Protein AF-A0A6B3BPV5-F1 (afdb_monomer)

Secondary structure (DSSP, 8-state):
--PPP-----PPPP-----HHHHHHHHHHHHHHHGGGGTS-SBTTBEEEEEEE-TT-SSEEEEEEE-SS-GGG-EEEEEESB-TTSPBPPHHHHHHHHHHHHHHHHSTTHHHHHTTS---B-TTS-BEE-HHHHHHHHHH-PPPPHHHHHHHHHHHHS-TT-S-STTS-EEEEEEE-SSSEEEEEEE-TT-SS-EEEEEESB-TTS-B----HHHHHHHHHHHHTT-GGGSB-----TT-SEEEEETT-

Solvent-accessible surface area (backbone atoms only — not comparable to full-atom values): 14355 Å² total; per-residue (Å²): 142,84,81,86,80,83,81,77,77,78,71,79,80,79,95,71,86,68,51,75,66,53,44,50,51,52,45,50,52,48,46,64,58,48,55,59,26,53,82,36,63,58,52,101,57,27,21,40,75,47,72,45,80,31,95,81,72,78,43,35,36,26,41,29,33,23,60,84,79,50,81,87,60,36,38,31,37,33,37,58,44,42,45,99,87,64,46,77,52,57,64,68,55,52,52,26,25,48,29,54,49,54,54,55,51,67,35,95,65,49,54,71,46,68,81,73,58,93,61,58,57,47,102,85,68,38,41,41,45,57,32,68,67,42,48,52,38,54,73,74,55,43,72,56,50,71,66,47,11,51,49,28,36,50,44,50,55,43,54,99,71,69,77,76,53,94,56,50,70,32,67,80,48,72,44,77,75,58,101,49,32,32,35,40,30,31,39,36,60,73,49,97,52,43,28,30,39,32,33,48,31,42,46,97,88,68,45,61,32,73,41,39,62,68,55,44,70,44,45,65,56,34,36,71,69,59,50,54,76,80,30,67,40,92,66,85,54,98,87,35,83,45,34,28,54,44,56,87,112

Mean predicted aligned error: 9.48 Å

Radius of gyration: 22.73 Å; Cα contacts (8 Å, |Δi|>4): 392; chains: 1; bounding box: 66×67×62 Å

pLDDT: mean 82.5, std 15.95, range [35.94, 96.81]

Sequence (249 aa):
MTSPLPGGSQEPAPVQRWEKEGLARLQAALVRDMLRFTAASLGDGSVVRGVLPGPDGRGVGRVVVWDGHDLGTSVAYDLPLLDRHGDNIPVCDLAAALRQAVRGWQAPGAQRTASGAGHDRDGHGIPVVAAENIGLLLEDGPEFDLTDALHGAAAGIAPSGGCESAGELCLLGFLLLDRYSARLYMTGEGLVDVVGLDVSLRDEAGTVAVGVTGLAAALPSLVADDQLRYNPSDAVDPYCSKVFDLAHW

Structure (mmCIF, N/CA/C/O backbone):
data_AF-A0A6B3BPV5-F1
#
_entry.id   AF-A0A6B3BPV5-F1
#
loop_
_atom_site.group_PDB
_atom_site.id
_atom_site.type_symbol
_atom_site.label_atom_id
_atom_site.label_alt_id
_atom_site.label_comp_id
_atom_site.label_asym_id
_atom_site.label_entity_id
_atom_site.label_seq_id
_atom_site.pdbx_PDB_ins_code
_atom_site.Cartn_x
_atom_site.Cartn_y
_atom_site.Cartn_z
_atom_site.occupancy
_atom_site.B_iso_or_equiv
_atom_site.auth_seq_id
_atom_site.auth_comp_id
_atom_site.auth_asym_id
_atom_site.auth_atom_id
_atom_site.pdbx_PDB_model_num
ATOM 1 N N . MET A 1 1 ? 46.272 49.521 -13.325 1.00 46.16 1 MET A N 1
ATOM 2 C CA . MET A 1 1 ? 44.852 49.141 -13.179 1.00 46.16 1 MET A CA 1
ATOM 3 C C . MET A 1 1 ? 44.543 48.085 -14.219 1.00 46.16 1 MET A C 1
ATOM 5 O O . MET A 1 1 ? 44.425 48.452 -15.377 1.00 46.16 1 MET A O 1
ATOM 9 N N . THR A 1 2 ? 44.490 46.815 -13.814 1.00 39.03 2 THR A N 1
ATOM 10 C CA . THR A 1 2 ? 43.785 45.709 -14.494 1.00 39.03 2 THR A CA 1
ATOM 11 C C . THR A 1 2 ? 43.983 44.450 -13.644 1.00 39.03 2 THR A C 1
ATOM 13 O O . THR A 1 2 ? 45.029 43.815 -13.698 1.00 39.03 2 THR A O 1
ATOM 16 N N . SER A 1 3 ? 42.991 44.128 -12.813 1.00 36.34 3 SER A N 1
ATOM 17 C CA . SER A 1 3 ? 42.845 42.799 -12.204 1.00 36.34 3 SER A CA 1
ATOM 18 C C . SER A 1 3 ? 41.809 42.028 -13.023 1.00 36.34 3 SER A C 1
ATOM 20 O O . SER A 1 3 ? 40.749 42.600 -13.288 1.00 36.34 3 SER A O 1
ATOM 22 N N . PRO A 1 4 ? 42.044 40.765 -13.413 1.00 46.34 4 PRO A N 1
ATOM 23 C CA . PRO A 1 4 ? 40.979 39.908 -13.901 1.00 46.34 4 PRO A CA 1
ATOM 24 C C . PRO A 1 4 ? 40.250 39.253 -12.720 1.00 46.34 4 PRO A C 1
ATOM 26 O O . PRO A 1 4 ? 40.867 38.754 -11.779 1.00 46.34 4 PRO A O 1
ATOM 29 N N . LEU A 1 5 ? 38.921 39.288 -12.786 1.00 50.59 5 LEU A N 1
ATOM 30 C CA . LEU A 1 5 ? 37.994 38.568 -11.912 1.00 50.59 5 LEU A CA 1
ATOM 31 C C . LEU A 1 5 ? 38.151 37.049 -12.111 1.00 50.59 5 LEU A C 1
ATOM 33 O O . LEU A 1 5 ? 38.233 36.613 -13.262 1.00 50.59 5 LEU A O 1
ATOM 37 N N . PRO A 1 6 ? 38.117 36.222 -11.053 1.00 46.62 6 PRO A N 1
ATOM 38 C CA . PRO A 1 6 ? 37.941 34.792 -11.225 1.00 46.62 6 PRO A CA 1
ATOM 39 C C . PRO A 1 6 ? 36.457 34.517 -11.494 1.00 46.62 6 PRO A C 1
ATOM 41 O O . PRO A 1 6 ? 35.605 34.672 -10.620 1.00 46.62 6 PRO A O 1
ATOM 44 N N . GLY A 1 7 ? 36.154 34.121 -12.730 1.00 41.38 7 GLY A N 1
ATOM 45 C CA . GLY A 1 7 ? 34.883 33.503 -13.082 1.00 41.38 7 GLY A CA 1
ATOM 46 C C . GLY A 1 7 ? 34.791 32.136 -12.414 1.00 41.38 7 GLY A C 1
ATOM 47 O O . GLY A 1 7 ? 35.287 31.147 -12.946 1.00 41.38 7 GLY A O 1
ATOM 48 N N . GLY A 1 8 ? 34.175 32.094 -11.235 1.00 35.94 8 GLY A N 1
ATOM 49 C CA . GLY A 1 8 ? 33.720 30.856 -10.622 1.00 35.94 8 GLY A CA 1
ATOM 50 C C . GLY A 1 8 ? 32.562 30.305 -11.442 1.00 35.94 8 GLY A C 1
ATOM 51 O O . GLY A 1 8 ? 31.418 30.699 -11.243 1.00 35.94 8 GLY A O 1
ATOM 52 N N . SER A 1 9 ? 32.867 29.411 -12.381 1.00 42.22 9 SER A N 1
ATOM 53 C CA . SER A 1 9 ? 31.867 28.467 -12.872 1.00 42.22 9 SER A CA 1
ATOM 54 C C . SER A 1 9 ? 31.570 27.535 -11.706 1.00 42.22 9 SER A C 1
ATOM 56 O O . SER A 1 9 ? 32.391 26.693 -11.353 1.00 42.22 9 SER A O 1
ATOM 58 N N . GLN A 1 10 ? 30.447 27.771 -11.036 1.00 41.66 10 GLN A N 1
ATOM 59 C CA . GLN A 1 10 ? 29.926 26.866 -10.027 1.00 41.66 10 GLN A CA 1
ATOM 60 C C . GLN A 1 10 ? 29.431 25.629 -10.786 1.00 41.66 10 GLN A C 1
ATOM 62 O O . GLN A 1 10 ? 28.350 25.641 -11.372 1.00 41.66 10 GLN A O 1
ATOM 67 N N . GLU A 1 11 ? 30.274 24.597 -10.864 1.00 37.47 11 GLU A N 1
ATOM 68 C CA . GLU A 1 11 ? 29.826 23.256 -11.236 1.00 37.47 11 GLU A CA 1
ATOM 69 C C . GLU A 1 11 ? 28.646 22.877 -10.325 1.00 37.47 11 GLU A C 1
ATOM 71 O O . GLU A 1 11 ? 28.732 23.086 -9.108 1.00 37.47 11 GLU A O 1
ATOM 76 N N . PRO A 1 12 ? 27.534 22.348 -10.867 1.00 40.09 12 PRO A N 1
ATOM 77 C CA . PRO A 1 12 ? 26.503 21.767 -10.025 1.00 40.09 12 PRO A CA 1
ATOM 78 C C . PRO A 1 12 ? 27.140 20.620 -9.233 1.00 40.09 12 PRO A C 1
ATOM 80 O O . PRO A 1 12 ? 27.795 19.747 -9.803 1.00 40.09 12 PRO A O 1
ATOM 83 N N . ALA A 1 13 ? 26.992 20.660 -7.909 1.00 38.31 13 ALA A N 1
ATOM 84 C CA . ALA A 1 13 ? 27.532 19.643 -7.016 1.00 38.31 13 ALA A CA 1
ATOM 85 C C . ALA A 1 13 ? 27.085 18.237 -7.469 1.00 38.31 13 ALA A C 1
ATOM 87 O O . ALA A 1 13 ? 25.911 18.060 -7.808 1.00 38.31 13 ALA A O 1
ATOM 88 N N . PRO A 1 14 ? 27.977 17.230 -7.490 1.00 43.97 14 PRO A N 1
ATOM 89 C CA . PRO A 1 14 ? 27.603 15.900 -7.937 1.00 43.97 14 PRO A CA 1
ATOM 90 C C . PRO A 1 14 ? 26.598 15.256 -6.977 1.00 43.97 14 PRO A C 1
ATOM 92 O O . PRO A 1 14 ? 26.788 15.215 -5.760 1.00 43.97 14 PRO A O 1
ATOM 95 N N . VAL A 1 15 ? 25.546 14.707 -7.584 1.00 49.31 15 VAL A N 1
ATOM 96 C CA . VAL A 1 15 ? 24.541 13.791 -7.031 1.00 49.31 15 VAL A CA 1
ATOM 97 C C . VAL A 1 15 ? 25.239 12.516 -6.528 1.00 49.31 15 VAL A C 1
ATOM 99 O O . VAL A 1 15 ? 25.297 11.508 -7.222 1.00 49.31 15 VAL A O 1
ATOM 102 N N . GLN A 1 16 ? 25.851 12.554 -5.345 1.00 53.62 16 GLN A N 1
ATOM 103 C CA . GLN A 1 16 ? 26.445 11.377 -4.692 1.00 53.62 16 GLN A CA 1
ATOM 104 C C . GLN A 1 16 ? 26.199 11.423 -3.183 1.00 53.62 16 GLN A C 1
ATOM 106 O O . GLN A 1 16 ? 27.124 11.523 -2.384 1.00 53.62 16 GLN A O 1
ATOM 111 N N . ARG A 1 17 ? 24.928 11.372 -2.772 1.00 62.06 17 ARG A N 1
ATOM 112 C CA . ARG A 1 17 ? 24.585 11.222 -1.348 1.00 62.06 17 ARG A CA 1
ATOM 113 C C . ARG A 1 17 ? 24.501 9.758 -0.907 1.00 62.06 17 ARG A C 1
ATOM 115 O O . ARG A 1 17 ? 24.716 9.461 0.264 1.00 62.06 17 ARG A O 1
ATOM 122 N N . TRP A 1 18 ? 24.222 8.843 -1.833 1.00 66.12 18 TRP A N 1
ATOM 123 C CA . TRP A 1 18 ? 24.019 7.429 -1.526 1.00 66.12 18 TRP A CA 1
ATOM 124 C C . TRP A 1 18 ? 25.224 6.588 -1.939 1.00 66.12 18 TRP A C 1
ATOM 126 O O . TRP A 1 18 ? 25.507 6.407 -3.121 1.00 66.12 18 TRP A O 1
ATOM 136 N N . GLU A 1 19 ? 25.922 6.040 -0.947 1.00 79.19 19 GLU A N 1
ATOM 137 C CA . GLU A 1 19 ? 26.935 5.013 -1.170 1.00 79.19 19 GLU A CA 1
ATOM 138 C C . GLU A 1 19 ? 26.289 3.683 -1.593 1.00 79.19 19 GLU A C 1
ATOM 140 O O . GLU A 1 19 ? 25.089 3.453 -1.408 1.00 79.19 19 GLU A O 1
ATOM 145 N N . LYS A 1 20 ? 27.107 2.756 -2.108 1.00 81.38 20 LYS A N 1
ATOM 146 C CA . LYS A 1 20 ? 26.679 1.415 -2.543 1.00 81.38 20 LYS A CA 1
ATOM 147 C C . LYS A 1 20 ? 25.850 0.678 -1.485 1.00 81.38 20 LYS A C 1
ATOM 149 O O . LYS A 1 20 ? 24.889 -0.007 -1.825 1.00 81.38 20 LYS A O 1
ATOM 154 N N . GLU A 1 21 ? 26.207 0.824 -0.211 1.00 83.50 21 GLU A N 1
ATOM 155 C CA . GLU A 1 21 ? 25.476 0.207 0.898 1.00 83.50 21 GLU A CA 1
ATOM 156 C C . GLU A 1 21 ? 24.084 0.825 1.089 1.00 83.50 21 GLU A C 1
ATOM 158 O O . GLU A 1 21 ? 23.106 0.115 1.317 1.00 83.50 21 GLU A O 1
ATOM 163 N N . GLY A 1 22 ? 23.969 2.145 0.936 1.00 86.06 22 GLY A N 1
ATOM 164 C CA . GLY A 1 22 ? 22.692 2.845 1.006 1.00 86.06 22 GLY A CA 1
ATOM 165 C C . GLY A 1 22 ? 21.739 2.417 -0.110 1.00 86.06 22 GLY A C 1
ATOM 166 O O . GLY A 1 22 ? 20.589 2.083 0.164 1.00 86.06 22 GLY A O 1
ATOM 167 N N . LEU A 1 23 ? 22.238 2.321 -1.345 1.00 89.19 23 LEU A N 1
ATOM 168 C CA . LEU A 1 23 ? 21.456 1.807 -2.474 1.00 89.19 23 LEU A CA 1
ATOM 169 C C . LEU A 1 23 ? 21.046 0.342 -2.281 1.00 89.19 23 LEU A C 1
ATOM 171 O O . LEU A 1 23 ? 19.918 -0.028 -2.599 1.00 89.19 23 LEU A O 1
ATOM 175 N N . ALA A 1 24 ? 21.922 -0.489 -1.708 1.00 89.62 24 ALA A N 1
ATOM 176 C CA . ALA A 1 24 ? 21.584 -1.871 -1.375 1.00 89.62 24 ALA A CA 1
ATOM 177 C C . ALA A 1 24 ? 20.453 -1.957 -0.333 1.00 89.62 24 ALA A C 1
ATOM 179 O O . ALA A 1 24 ? 19.584 -2.821 -0.448 1.00 89.62 24 ALA A O 1
ATOM 180 N N . ARG A 1 25 ? 20.414 -1.044 0.650 1.00 90.44 25 ARG A N 1
ATOM 181 C CA . ARG A 1 25 ? 19.305 -0.958 1.615 1.00 90.44 25 ARG A CA 1
ATOM 182 C C . ARG A 1 25 ? 17.990 -0.547 0.952 1.00 90.44 25 ARG A C 1
ATOM 184 O O . ARG A 1 25 ? 16.965 -1.148 1.262 1.00 90.44 25 ARG A O 1
ATOM 191 N N . LEU A 1 26 ? 18.015 0.415 0.027 1.00 91.94 26 LEU A N 1
ATOM 192 C CA . LEU A 1 26 ? 16.825 0.804 -0.742 1.00 91.94 26 LEU A CA 1
ATOM 193 C C . LEU A 1 26 ? 16.319 -0.351 -1.614 1.00 91.94 26 LEU A C 1
ATOM 195 O O . LEU A 1 26 ? 15.132 -0.665 -1.594 1.00 91.94 26 LEU A O 1
ATOM 199 N N . GLN A 1 27 ? 17.223 -1.062 -2.290 1.00 93.25 27 GLN A N 1
ATOM 200 C CA . GLN A 1 27 ? 16.881 -2.271 -3.040 1.00 93.25 27 GLN A CA 1
ATOM 201 C C . GLN A 1 27 ? 16.267 -3.347 -2.132 1.00 93.25 27 GLN A C 1
ATOM 203 O O . GLN A 1 27 ? 15.274 -3.969 -2.497 1.00 93.25 27 GLN A O 1
ATOM 208 N N . ALA A 1 28 ? 16.828 -3.576 -0.942 1.00 92.06 28 ALA A N 1
ATOM 209 C CA . ALA A 1 28 ? 16.281 -4.539 0.011 1.00 92.06 28 ALA A CA 1
ATOM 210 C C . ALA A 1 28 ? 14.886 -4.130 0.517 1.00 92.06 28 ALA A C 1
ATOM 212 O O . ALA A 1 28 ? 14.022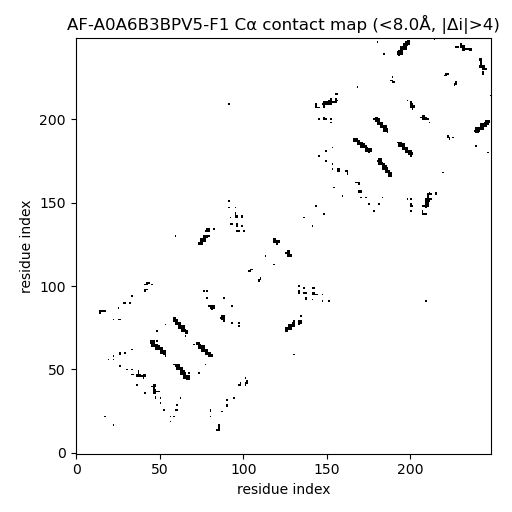 -4.990 0.701 1.00 92.06 28 ALA A O 1
ATOM 213 N N . ALA A 1 29 ? 14.645 -2.830 0.711 1.00 91.00 29 ALA A N 1
ATOM 214 C CA . ALA A 1 29 ? 13.327 -2.307 1.054 1.00 91.00 29 ALA A CA 1
ATOM 215 C C . ALA A 1 29 ? 12.316 -2.545 -0.078 1.00 91.00 29 ALA A C 1
ATOM 217 O O . ALA A 1 29 ? 11.231 -3.055 0.197 1.00 91.00 29 ALA A O 1
ATOM 218 N N . LEU A 1 30 ? 12.705 -2.281 -1.332 1.00 93.62 30 LEU A N 1
ATOM 219 C CA . LEU A 1 30 ? 11.890 -2.592 -2.508 1.00 93.62 30 LEU A CA 1
ATOM 220 C C . LEU A 1 30 ? 11.557 -4.089 -2.574 1.00 93.62 30 LEU A C 1
ATOM 222 O O . LEU A 1 30 ? 10.396 -4.447 -2.730 1.00 93.62 30 LEU A O 1
ATOM 226 N N . VAL A 1 31 ? 12.550 -4.973 -2.410 1.00 94.62 31 VAL A N 1
ATOM 227 C CA . VAL A 1 31 ? 12.337 -6.433 -2.412 1.00 94.62 31 VAL A CA 1
ATOM 228 C C . VAL A 1 31 ? 11.304 -6.831 -1.362 1.00 94.62 31 VAL A C 1
ATOM 230 O O . VAL A 1 31 ? 10.345 -7.526 -1.686 1.00 94.62 31 VAL A O 1
ATOM 233 N N . ARG A 1 32 ? 11.480 -6.385 -0.113 1.00 91.69 32 ARG A N 1
ATOM 234 C CA . ARG A 1 32 ? 10.584 -6.735 0.997 1.00 91.69 32 ARG A CA 1
ATOM 235 C C . ARG A 1 32 ? 9.144 -6.317 0.728 1.00 91.69 32 ARG A C 1
ATOM 237 O O . ARG A 1 32 ? 8.238 -7.086 1.032 1.00 91.69 32 ARG A O 1
ATOM 244 N N . ASP A 1 33 ? 8.941 -5.136 0.159 1.00 89.00 33 ASP A N 1
ATOM 245 C CA . ASP A 1 33 ? 7.599 -4.665 -0.162 1.00 89.00 33 ASP A CA 1
ATOM 246 C C . ASP A 1 33 ? 6.995 -5.434 -1.341 1.00 89.00 33 ASP A C 1
ATOM 248 O O . ASP A 1 33 ? 5.875 -5.928 -1.250 1.00 89.00 33 ASP A O 1
ATOM 252 N N . MET A 1 34 ? 7.758 -5.633 -2.417 1.00 94.25 34 MET A N 1
ATOM 253 C CA . MET A 1 34 ? 7.280 -6.314 -3.622 1.00 94.25 34 MET A CA 1
ATOM 254 C C . MET A 1 34 ? 6.964 -7.799 -3.408 1.00 94.25 34 MET A C 1
ATOM 256 O O . MET A 1 34 ? 6.168 -8.364 -4.160 1.00 94.25 34 MET A O 1
ATOM 260 N N . LEU A 1 35 ? 7.524 -8.438 -2.373 1.00 92.69 35 LEU A N 1
ATOM 261 C CA . LEU A 1 35 ? 7.209 -9.828 -2.028 1.00 92.69 35 LEU A CA 1
ATOM 262 C C . LEU A 1 35 ? 5.705 -10.057 -1.836 1.00 92.69 35 LEU A C 1
ATOM 264 O O . LEU A 1 35 ? 5.201 -11.100 -2.252 1.00 92.69 35 LEU A O 1
ATOM 268 N N . ARG A 1 36 ? 4.964 -9.090 -1.279 1.00 88.38 36 ARG A N 1
ATOM 269 C CA . ARG A 1 36 ? 3.507 -9.229 -1.090 1.00 88.38 36 ARG A CA 1
ATOM 270 C C . ARG A 1 36 ? 2.757 -9.374 -2.414 1.00 88.38 36 ARG A C 1
ATOM 272 O O . ARG A 1 36 ? 1.768 -10.097 -2.492 1.00 88.38 36 ARG A O 1
ATOM 279 N N . PHE A 1 37 ? 3.274 -8.759 -3.473 1.00 92.62 37 PHE A N 1
ATOM 280 C CA . PHE A 1 37 ? 2.675 -8.785 -4.800 1.00 92.62 37 PHE A CA 1
ATOM 281 C C . PHE A 1 37 ? 3.053 -10.029 -5.609 1.00 92.62 37 PHE A C 1
ATOM 283 O O . PHE A 1 37 ? 2.605 -10.182 -6.738 1.00 92.62 37 PHE A O 1
ATOM 290 N N . THR A 1 38 ? 3.842 -10.954 -5.052 1.00 93.44 38 THR A N 1
ATOM 291 C CA . THR A 1 38 ? 4.049 -12.274 -5.679 1.00 93.44 38 THR A CA 1
ATOM 292 C C . THR A 1 38 ? 2.802 -13.154 -5.598 1.00 93.44 38 THR A C 1
ATOM 294 O O . THR A 1 38 ? 2.616 -14.040 -6.427 1.00 93.44 38 THR A O 1
ATOM 297 N N . ALA A 1 39 ? 1.937 -12.885 -4.615 1.00 88.56 39 ALA A N 1
ATOM 298 C CA . ALA A 1 39 ? 0.656 -13.559 -4.420 1.00 88.56 39 ALA A CA 1
ATOM 299 C C . ALA A 1 39 ? -0.549 -12.605 -4.513 1.00 88.56 39 ALA A C 1
ATOM 301 O O . ALA A 1 39 ? -1.672 -13.064 -4.712 1.00 88.56 39 ALA A O 1
ATOM 302 N N . ALA A 1 40 ? -0.337 -11.292 -4.373 1.00 89.06 40 ALA A N 1
ATOM 303 C CA . ALA A 1 40 ? -1.372 -10.274 -4.528 1.00 89.06 40 ALA A CA 1
ATOM 304 C C . ALA A 1 40 ? -1.256 -9.555 -5.879 1.00 89.06 40 ALA A C 1
ATOM 306 O O . ALA A 1 40 ? -0.169 -9.166 -6.297 1.00 89.06 40 ALA A O 1
ATOM 307 N N . SER A 1 41 ? -2.393 -9.344 -6.539 1.00 88.50 41 SER A N 1
ATOM 308 C CA . SER A 1 41 ? -2.456 -8.645 -7.824 1.00 88.50 41 SER A CA 1
ATOM 309 C C . SER A 1 41 ? -2.023 -7.177 -7.697 1.00 88.50 41 SER A C 1
ATOM 311 O O . SER A 1 41 ? -2.473 -6.465 -6.801 1.00 88.50 41 SER A O 1
ATOM 313 N N . LEU A 1 42 ? -1.196 -6.719 -8.637 1.00 86.94 42 LEU A N 1
ATOM 314 C CA . LEU A 1 42 ? -0.884 -5.314 -8.920 1.00 86.94 42 LEU A CA 1
ATOM 315 C C . LEU A 1 42 ? -2.020 -4.617 -9.702 1.00 86.94 42 LEU A C 1
ATOM 317 O O . LEU A 1 42 ? -2.040 -3.400 -9.848 1.00 86.94 42 LEU A O 1
ATOM 321 N N . GLY A 1 43 ? -2.983 -5.376 -10.217 1.00 80.19 43 GLY A N 1
ATOM 322 C CA . GLY A 1 43 ? -4.054 -4.887 -11.082 1.00 80.19 43 GLY A CA 1
ATOM 323 C C . GLY A 1 43 ? -4.312 -5.879 -12.207 1.00 80.19 43 GLY A C 1
ATOM 324 O O . GLY A 1 43 ? -3.372 -6.465 -12.737 1.00 80.19 43 GLY A O 1
ATOM 325 N N . ASP A 1 44 ? -5.589 -6.109 -12.518 1.00 77.69 44 ASP A N 1
ATOM 326 C CA . ASP A 1 44 ? -6.041 -6.935 -13.649 1.00 77.69 44 ASP A CA 1
ATOM 327 C C . ASP A 1 44 ? -5.405 -8.341 -13.739 1.00 77.69 44 ASP A C 1
ATOM 329 O O . ASP A 1 44 ? -5.285 -8.925 -14.812 1.00 77.69 44 ASP A O 1
ATOM 333 N N . GLY A 1 45 ? -5.017 -8.907 -12.588 1.00 85.44 45 GLY A N 1
ATOM 334 C CA . GLY A 1 45 ? -4.449 -10.255 -12.457 1.00 85.44 45 GLY A CA 1
ATOM 335 C C . GLY A 1 45 ? -2.921 -10.319 -12.530 1.00 85.44 45 GLY A C 1
ATOM 336 O O . GLY A 1 45 ? -2.350 -11.372 -12.261 1.00 85.44 45 GLY A O 1
ATOM 337 N N . SER A 1 46 ? -2.252 -9.205 -12.828 1.00 92.25 46 SER A N 1
ATOM 338 C CA . SER A 1 46 ? -0.792 -9.133 -12.865 1.00 92.25 46 SER A CA 1
ATOM 339 C C . SER A 1 46 ? -0.184 -9.274 -11.476 1.00 92.25 46 SER A C 1
ATOM 341 O O . SER A 1 46 ? -0.609 -8.601 -10.544 1.00 92.25 46 SER A O 1
ATOM 343 N N . VAL A 1 47 ? 0.866 -10.073 -11.337 1.00 95.62 47 VAL A N 1
ATOM 344 C CA . VAL A 1 47 ? 1.599 -10.283 -10.078 1.00 95.62 47 VAL A CA 1
ATOM 345 C C . VAL A 1 47 ? 3.097 -10.074 -10.288 1.00 95.62 47 VAL A C 1
ATOM 347 O O . VAL A 1 47 ? 3.597 -10.100 -11.412 1.00 95.62 47 VAL A O 1
ATOM 350 N N . VAL A 1 48 ? 3.849 -9.868 -9.211 1.00 96.81 48 VAL A N 1
ATOM 351 C CA . VAL A 1 48 ? 5.313 -9.810 -9.259 1.00 96.81 48 VAL A CA 1
ATOM 352 C C . VAL A 1 48 ? 5.874 -11.212 -9.498 1.00 96.81 48 VAL A C 1
ATOM 354 O O . VAL A 1 48 ? 5.629 -12.146 -8.740 1.00 96.81 48 VAL A O 1
ATOM 357 N N . ARG A 1 49 ? 6.672 -11.352 -10.556 1.00 96.06 49 ARG A N 1
ATOM 358 C CA . ARG A 1 49 ? 7.470 -12.544 -10.871 1.00 96.06 49 ARG A CA 1
ATOM 359 C C . ARG A 1 49 ? 8.797 -12.556 -10.121 1.00 96.06 49 ARG A C 1
ATOM 361 O O . ARG A 1 49 ? 9.295 -13.617 -9.756 1.00 96.06 49 ARG A O 1
ATOM 368 N N . GLY A 1 50 ? 9.401 -11.385 -9.944 1.00 96.38 50 GLY A N 1
ATOM 369 C CA . GLY A 1 50 ? 10.694 -11.253 -9.288 1.00 96.38 50 GLY A CA 1
ATOM 370 C C . GLY A 1 50 ? 11.169 -9.811 -9.202 1.00 96.38 50 GLY A C 1
ATOM 371 O O . GLY A 1 50 ? 10.691 -8.941 -9.924 1.00 96.38 50 GLY A O 1
ATOM 372 N N . VAL A 1 51 ? 12.134 -9.575 -8.318 1.00 96.19 51 VAL A N 1
ATOM 373 C CA . VAL A 1 51 ? 12.798 -8.280 -8.155 1.00 96.19 51 VAL A CA 1
ATOM 374 C C . VAL A 1 51 ? 14.292 -8.487 -8.343 1.00 96.19 51 VAL A C 1
ATOM 376 O O . VAL A 1 51 ? 14.893 -9.345 -7.698 1.00 96.19 51 VAL A O 1
ATOM 379 N N . LEU A 1 52 ? 14.882 -7.714 -9.244 1.00 93.25 52 LEU A N 1
ATOM 380 C CA . LEU A 1 52 ? 16.280 -7.793 -9.639 1.00 93.25 52 LEU A CA 1
ATOM 381 C C . LEU A 1 52 ? 16.983 -6.475 -9.278 1.00 93.25 52 LEU A C 1
ATOM 383 O O . LEU A 1 52 ? 16.354 -5.411 -9.303 1.00 93.25 52 LEU A O 1
ATOM 387 N N . PRO A 1 53 ? 18.280 -6.506 -8.933 1.00 89.44 53 PRO A N 1
ATOM 388 C CA . PRO A 1 53 ? 19.064 -5.279 -8.877 1.00 89.44 53 PRO A CA 1
ATOM 389 C C . PRO A 1 53 ? 19.128 -4.646 -10.275 1.00 89.44 53 PRO A C 1
ATOM 391 O O . PRO A 1 53 ? 19.222 -5.363 -11.274 1.00 89.44 53 PRO A O 1
ATOM 394 N N . GLY A 1 54 ? 19.086 -3.314 -10.358 1.00 77.06 54 GLY A N 1
ATOM 395 C CA . GLY A 1 54 ? 19.256 -2.615 -11.631 1.00 77.06 54 GLY A CA 1
ATOM 396 C C . GLY A 1 54 ? 20.635 -2.893 -12.251 1.00 77.06 54 GLY A C 1
ATOM 397 O O . GLY A 1 54 ? 21.620 -3.002 -11.512 1.00 77.06 54 GLY A O 1
ATOM 398 N N . PRO A 1 55 ? 20.733 -2.990 -13.591 1.00 65.75 55 PRO A N 1
ATOM 399 C CA . PRO A 1 55 ? 21.943 -3.451 -14.278 1.00 65.75 55 PRO A CA 1
ATOM 400 C C . PRO A 1 55 ? 23.180 -2.574 -14.017 1.00 65.75 55 PRO A C 1
ATOM 402 O O . PRO A 1 55 ? 24.288 -3.099 -13.944 1.00 65.75 55 PRO A O 1
ATOM 405 N N . ASP A 1 56 ? 22.990 -1.271 -13.780 1.00 68.31 56 ASP A N 1
ATOM 406 C CA . ASP A 1 56 ? 24.092 -0.302 -13.686 1.00 68.31 56 ASP A CA 1
ATOM 407 C C . ASP A 1 56 ? 24.359 0.226 -12.265 1.00 68.31 56 ASP A C 1
ATOM 409 O O . ASP A 1 56 ? 25.191 1.114 -12.077 1.00 68.31 56 ASP A O 1
ATOM 413 N N . GLY A 1 57 ? 23.641 -0.266 -11.246 1.00 65.75 57 GLY A N 1
ATOM 414 C CA . GLY A 1 57 ? 23.811 0.189 -9.858 1.00 65.75 57 GLY A CA 1
ATOM 415 C C . GLY A 1 57 ? 23.475 1.670 -9.610 1.00 65.75 57 GLY A C 1
ATOM 416 O O . GLY A 1 57 ? 23.873 2.221 -8.588 1.00 65.75 57 GLY A O 1
ATOM 417 N N . ARG A 1 58 ? 22.737 2.323 -10.519 1.00 73.19 58 ARG A N 1
ATOM 418 C CA . ARG A 1 58 ? 22.418 3.767 -10.502 1.00 73.19 58 ARG A CA 1
ATOM 419 C C . ARG A 1 58 ? 21.191 4.135 -9.660 1.00 73.19 58 ARG A C 1
ATOM 421 O O . ARG A 1 58 ? 20.447 5.037 -10.017 1.00 73.19 58 ARG A O 1
ATOM 428 N N . GLY A 1 59 ? 20.952 3.417 -8.565 1.00 86.75 59 GLY A N 1
ATOM 429 C CA . GLY A 1 59 ? 19.757 3.638 -7.745 1.00 86.75 59 GLY A CA 1
ATOM 430 C C . GLY A 1 59 ? 18.462 3.312 -8.487 1.00 86.75 59 GLY A C 1
ATOM 431 O O . GLY A 1 59 ? 17.483 4.032 -8.356 1.00 86.75 59 GLY A O 1
ATOM 432 N N . VAL A 1 60 ? 18.467 2.229 -9.263 1.00 91.25 60 VAL A N 1
ATOM 433 C CA . VAL A 1 60 ? 17.288 1.671 -9.932 1.00 91.25 60 VAL A CA 1
ATOM 434 C C . VAL A 1 60 ? 17.113 0.231 -9.464 1.00 91.25 60 VAL A C 1
ATOM 436 O O . VAL A 1 60 ? 18.086 -0.530 -9.424 1.00 91.25 60 VAL A O 1
ATOM 439 N N . GLY A 1 61 ? 15.884 -0.136 -9.118 1.00 93.88 61 GLY A N 1
ATOM 440 C CA . GLY A 1 61 ? 15.482 -1.514 -8.859 1.00 93.88 61 GLY A CA 1
ATOM 441 C C . GLY A 1 61 ? 14.581 -2.013 -9.978 1.00 93.88 61 GLY A C 1
ATOM 442 O O . GLY A 1 61 ? 13.721 -1.278 -10.445 1.00 93.88 61 GLY A O 1
ATOM 443 N N . ARG A 1 62 ? 14.759 -3.257 -10.420 1.00 94.88 62 ARG A N 1
ATOM 444 C CA . ARG A 1 62 ? 13.943 -3.839 -11.489 1.00 94.88 62 ARG A CA 1
ATOM 445 C C . ARG A 1 62 ? 12.883 -4.758 -10.909 1.00 94.88 62 ARG A C 1
ATOM 447 O O . ARG A 1 62 ? 13.217 -5.697 -10.191 1.00 94.88 62 ARG A O 1
ATOM 454 N N . VAL A 1 63 ? 11.621 -4.541 -11.257 1.00 96.19 63 VAL A N 1
ATOM 455 C CA . VAL A 1 63 ? 10.502 -5.410 -10.872 1.00 96.19 63 VAL A CA 1
ATOM 456 C C . VAL A 1 63 ? 9.943 -6.079 -12.119 1.00 96.19 63 VAL A C 1
ATOM 458 O O . VAL A 1 63 ? 9.499 -5.419 -13.051 1.00 96.19 63 VAL A O 1
ATOM 461 N N . VAL A 1 64 ? 9.977 -7.406 -12.147 1.00 96.31 64 VAL A N 1
ATOM 462 C CA . VAL A 1 64 ? 9.405 -8.216 -13.223 1.00 96.31 64 VAL A CA 1
ATOM 463 C C . VAL A 1 64 ? 7.982 -8.589 -12.839 1.00 96.31 64 VAL A C 1
ATOM 465 O O . VAL A 1 64 ? 7.762 -9.162 -11.773 1.00 96.31 64 VAL A O 1
ATOM 468 N N . VAL A 1 65 ? 7.031 -8.293 -13.716 1.00 96.19 65 VAL A N 1
ATOM 469 C CA . VAL A 1 65 ? 5.594 -8.540 -13.549 1.00 96.19 65 VAL A CA 1
ATOM 470 C C . VAL A 1 65 ? 5.114 -9.476 -14.655 1.00 96.19 65 VAL A C 1
ATOM 472 O O . VAL A 1 65 ? 5.658 -9.454 -15.756 1.00 96.19 65 VAL A O 1
ATOM 475 N N . TRP A 1 66 ? 4.125 -10.315 -14.364 1.00 94.62 66 TRP A N 1
ATOM 476 C CA . TRP A 1 66 ? 3.543 -11.296 -15.289 1.00 94.62 66 TRP A CA 1
ATOM 477 C C . TRP A 1 66 ? 2.080 -11.579 -14.935 1.00 94.62 66 TRP A C 1
ATOM 479 O O . TRP A 1 66 ? 1.618 -11.178 -13.869 1.00 94.62 66 TRP A O 1
ATOM 489 N N . ASP A 1 67 ? 1.364 -12.292 -15.802 1.00 91.88 67 ASP A N 1
ATOM 490 C CA . ASP A 1 67 ? -0.053 -12.653 -15.613 1.00 91.88 67 ASP A CA 1
ATOM 491 C C . ASP A 1 67 ? -0.300 -13.815 -14.625 1.00 91.88 67 ASP A C 1
ATOM 493 O O . ASP A 1 67 ? -1.442 -14.211 -14.405 1.00 91.88 67 ASP A O 1
ATOM 497 N N . GLY A 1 68 ? 0.762 -14.398 -14.054 1.00 91.69 68 GLY A N 1
ATOM 498 C CA . GLY A 1 68 ? 0.692 -15.550 -13.147 1.00 91.69 68 GLY A CA 1
ATOM 499 C C . GLY A 1 68 ? 0.486 -16.912 -13.828 1.00 91.69 68 GLY A C 1
ATOM 500 O O . GLY A 1 68 ? 0.425 -17.934 -13.139 1.00 91.69 68 GLY A O 1
ATOM 501 N N . HIS A 1 69 ? 0.401 -16.958 -15.160 1.00 91.62 69 HIS A N 1
ATOM 502 C CA . HIS A 1 69 ? 0.103 -18.169 -15.927 1.00 91.62 69 HIS A CA 1
ATOM 503 C C . HIS A 1 69 ? 1.156 -18.476 -16.996 1.00 91.62 69 HIS A C 1
ATOM 505 O O . HIS A 1 69 ? 1.632 -19.610 -17.072 1.00 91.62 69 HIS A O 1
ATOM 511 N N . ASP A 1 70 ? 1.547 -17.487 -17.797 1.00 90.31 70 ASP A N 1
ATOM 512 C CA . ASP A 1 70 ? 2.510 -17.624 -18.886 1.00 90.31 70 ASP A CA 1
ATOM 513 C C . ASP A 1 70 ? 3.72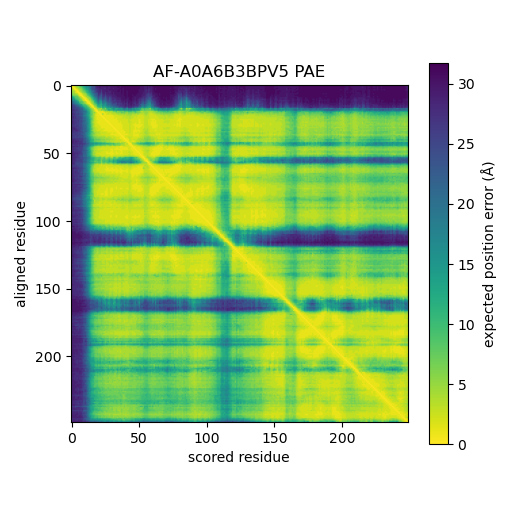3 -16.715 -18.659 1.00 90.31 70 ASP A C 1
ATOM 515 O O . ASP A 1 70 ? 3.643 -15.487 -18.678 1.00 90.31 70 ASP A O 1
ATOM 519 N N . LEU A 1 71 ? 4.903 -17.324 -18.505 1.00 91.56 71 LEU A N 1
ATOM 520 C CA . LEU A 1 71 ? 6.167 -16.597 -18.346 1.00 91.56 71 LEU A CA 1
ATOM 521 C C . LEU A 1 71 ? 6.497 -15.714 -19.563 1.00 91.56 71 LEU A C 1
ATOM 523 O O . LEU A 1 71 ? 7.274 -14.768 -19.421 1.00 91.56 71 LEU A O 1
ATOM 527 N N . GLY A 1 72 ? 5.927 -16.000 -20.737 1.00 89.69 72 GLY A N 1
ATOM 528 C CA . GLY A 1 72 ? 6.053 -15.186 -21.945 1.00 89.69 72 GLY A CA 1
ATOM 529 C C . GLY A 1 72 ? 5.385 -13.813 -21.850 1.00 89.69 72 GLY A C 1
ATOM 530 O O . GLY A 1 72 ? 5.761 -12.914 -22.599 1.00 89.69 72 GLY A O 1
ATOM 531 N N . THR A 1 73 ? 4.467 -13.607 -20.902 1.00 90.88 73 THR A N 1
ATOM 532 C CA . THR A 1 73 ? 3.804 -12.309 -20.672 1.00 90.88 73 THR A CA 1
ATOM 533 C C . THR A 1 73 ? 4.606 -11.366 -19.781 1.00 90.88 73 THR A C 1
ATOM 535 O O . THR A 1 73 ? 4.141 -10.279 -19.445 1.00 90.88 73 THR A O 1
ATOM 538 N N . SER A 1 74 ? 5.813 -11.772 -19.380 1.00 94.19 74 SER A N 1
ATOM 539 C CA . SER A 1 74 ? 6.611 -10.997 -18.441 1.00 94.19 74 SER A CA 1
ATOM 540 C C . SER A 1 74 ? 7.062 -9.662 -19.019 1.00 94.19 74 SER A C 1
ATOM 542 O O . SER A 1 74 ? 7.552 -9.593 -20.146 1.00 94.19 74 SER A O 1
ATOM 544 N N . VAL A 1 75 ? 6.972 -8.626 -18.193 1.00 93.94 75 VAL A N 1
ATOM 545 C CA . VAL A 1 75 ? 7.489 -7.284 -18.459 1.00 93.94 75 VAL A CA 1
ATOM 546 C C . VAL A 1 75 ? 8.289 -6.839 -17.244 1.00 93.94 75 VAL A C 1
ATOM 548 O O . VAL A 1 75 ? 7.844 -6.989 -16.107 1.00 93.94 75 VAL A O 1
ATOM 551 N N . ALA A 1 76 ? 9.490 -6.327 -17.477 1.00 94.31 76 ALA A N 1
ATOM 552 C CA . ALA A 1 76 ? 10.321 -5.728 -16.450 1.00 94.31 76 ALA A CA 1
ATOM 553 C C . ALA A 1 76 ? 10.068 -4.221 -16.402 1.00 94.31 76 ALA A C 1
ATOM 555 O O . ALA A 1 76 ? 10.026 -3.565 -17.435 1.00 94.31 76 ALA A O 1
ATOM 556 N N . TYR A 1 77 ? 9.942 -3.677 -15.203 1.00 94.00 77 TYR A N 1
ATOM 557 C CA . TYR A 1 77 ? 9.846 -2.249 -14.950 1.00 94.00 77 TYR A CA 1
ATOM 558 C C . TYR A 1 77 ? 11.086 -1.842 -14.171 1.00 94.00 77 TYR A C 1
ATOM 560 O O . TYR A 1 77 ? 11.384 -2.432 -13.131 1.00 94.00 77 TYR A O 1
ATOM 568 N N . ASP A 1 78 ? 11.815 -0.860 -14.678 1.00 93.62 78 ASP A N 1
ATOM 569 C CA . ASP A 1 78 ? 12.887 -0.212 -13.938 1.00 93.62 78 ASP A CA 1
ATOM 570 C C . ASP A 1 78 ? 12.271 0.895 -13.078 1.00 93.62 78 ASP A C 1
ATOM 572 O O . ASP A 1 78 ? 11.609 1.793 -13.584 1.00 93.62 78 ASP A O 1
ATOM 576 N N . LEU A 1 79 ? 12.433 0.802 -11.761 1.00 94.31 79 LEU A N 1
ATOM 577 C CA . LEU A 1 79 ? 11.889 1.743 -10.789 1.00 94.31 79 LEU A CA 1
ATOM 578 C C . LEU A 1 79 ? 13.036 2.592 -10.229 1.00 94.31 79 LEU A C 1
ATOM 580 O O . LEU A 1 79 ? 13.986 2.023 -9.672 1.00 94.31 79 LEU A O 1
ATOM 584 N N . PRO A 1 80 ? 12.975 3.930 -10.335 1.00 93.75 80 PRO A N 1
ATOM 585 C CA . PRO A 1 80 ? 13.949 4.788 -9.676 1.00 93.75 80 PRO A CA 1
ATOM 586 C C . PRO A 1 80 ? 13.797 4.639 -8.158 1.00 93.75 80 PRO A C 1
ATOM 588 O O . PRO A 1 80 ? 12.700 4.710 -7.626 1.00 93.75 80 PRO A O 1
ATOM 591 N N . LEU A 1 81 ? 14.892 4.401 -7.442 1.00 93.44 81 LEU A N 1
ATOM 592 C CA . LEU A 1 81 ? 14.903 4.341 -5.973 1.00 93.44 81 LEU A CA 1
ATOM 593 C C . LEU A 1 81 ? 15.115 5.724 -5.350 1.00 93.44 81 LEU A C 1
ATOM 595 O O . LEU A 1 81 ? 14.881 5.908 -4.154 1.00 93.44 81 LEU A O 1
ATOM 599 N N . LEU A 1 82 ? 15.602 6.666 -6.157 1.00 91.75 82 LEU A N 1
ATOM 600 C CA . LEU A 1 82 ? 15.894 8.037 -5.779 1.00 91.75 82 LEU A CA 1
ATOM 601 C C . LEU A 1 82 ? 15.119 8.999 -6.675 1.00 91.75 82 LEU A C 1
ATOM 603 O O . LEU A 1 82 ? 14.975 8.744 -7.872 1.00 91.75 82 LEU A O 1
ATOM 607 N N . ASP A 1 83 ? 14.655 10.101 -6.102 1.00 90.12 83 ASP A N 1
ATOM 608 C CA . ASP A 1 83 ? 14.029 11.177 -6.856 1.00 90.12 83 ASP A CA 1
ATOM 609 C C . ASP A 1 83 ? 15.081 12.023 -7.602 1.00 90.12 83 ASP A C 1
ATOM 611 O O . ASP A 1 83 ? 16.295 11.808 -7.504 1.00 90.12 83 ASP A O 1
ATOM 615 N N . ARG A 1 84 ? 14.622 13.033 -8.351 1.00 86.19 84 ARG A N 1
ATOM 616 C CA . ARG A 1 84 ? 15.502 13.957 -9.091 1.00 86.19 84 ARG A CA 1
ATOM 617 C C . ARG A 1 84 ? 16.439 14.784 -8.200 1.00 86.19 84 ARG A C 1
ATOM 619 O O . ARG A 1 84 ? 17.407 15.354 -8.702 1.00 86.19 84 ARG A O 1
ATOM 626 N N . HIS A 1 85 ? 16.139 14.890 -6.908 1.00 87.12 85 HIS A N 1
ATOM 627 C CA . HIS A 1 85 ? 16.945 15.588 -5.910 1.00 87.12 85 HIS A CA 1
ATOM 628 C C . HIS A 1 85 ? 17.937 14.643 -5.208 1.00 87.12 85 HIS A C 1
ATOM 630 O O . HIS A 1 85 ? 18.853 15.106 -4.527 1.00 87.12 85 HIS A O 1
ATOM 636 N N . GLY A 1 86 ? 17.827 13.333 -5.449 1.00 85.94 86 GLY A N 1
ATOM 637 C CA . GLY A 1 86 ? 18.658 12.294 -4.853 1.00 85.94 86 GLY A CA 1
ATOM 638 C C . GLY A 1 86 ? 18.148 11.800 -3.497 1.00 85.94 86 GLY A C 1
ATOM 639 O O . GLY A 1 86 ? 18.898 11.117 -2.793 1.00 85.94 86 GLY A O 1
ATOM 640 N N . ASP A 1 87 ? 16.915 12.133 -3.122 1.00 89.81 87 ASP A N 1
ATOM 641 C CA . ASP A 1 87 ? 16.260 11.642 -1.912 1.00 89.81 87 ASP A CA 1
ATOM 642 C C . ASP A 1 87 ? 15.547 10.311 -2.186 1.00 89.81 87 ASP A C 1
ATOM 644 O O . ASP A 1 87 ? 15.250 9.966 -3.328 1.00 89.81 87 ASP A O 1
ATOM 648 N N . ASN A 1 88 ? 15.333 9.500 -1.148 1.00 91.50 88 ASN A N 1
ATOM 649 C CA . ASN A 1 88 ? 14.721 8.185 -1.313 1.00 91.50 88 ASN A CA 1
ATOM 650 C C . ASN A 1 88 ? 13.241 8.309 -1.675 1.00 91.50 88 ASN A C 1
ATOM 652 O O . ASN A 1 88 ? 12.476 8.956 -0.962 1.00 91.50 88 ASN A O 1
ATOM 656 N N . ILE A 1 89 ? 12.819 7.599 -2.718 1.00 91.69 89 ILE A N 1
ATOM 657 C CA . ILE A 1 89 ? 11.399 7.518 -3.049 1.00 91.69 89 ILE A CA 1
ATOM 658 C C . ILE A 1 89 ? 10.730 6.528 -2.080 1.00 91.69 89 ILE A C 1
ATOM 660 O O . ILE A 1 89 ? 11.232 5.408 -1.903 1.00 91.69 89 ILE A O 1
ATOM 664 N N . PRO A 1 90 ? 9.618 6.905 -1.425 1.00 88.69 90 PRO A N 1
ATOM 665 C CA . PRO A 1 90 ? 8.848 5.992 -0.594 1.00 88.69 90 PRO A CA 1
ATOM 666 C C . PRO A 1 90 ? 8.383 4.762 -1.378 1.00 88.69 90 PRO A C 1
ATOM 668 O O . PRO A 1 90 ? 7.932 4.845 -2.518 1.00 88.69 90 PRO A O 1
ATOM 671 N N . VAL A 1 91 ? 8.452 3.586 -0.754 1.00 86.94 91 VAL A N 1
ATOM 672 C CA . VAL A 1 91 ? 8.109 2.335 -1.448 1.00 86.94 91 VAL A CA 1
ATOM 673 C C . VAL A 1 91 ? 6.614 2.252 -1.793 1.00 86.94 91 VAL A C 1
ATOM 675 O O . VAL A 1 91 ? 6.251 1.613 -2.777 1.00 86.94 91 VAL A O 1
ATOM 678 N N . CYS A 1 92 ? 5.745 2.939 -1.045 1.00 86.75 92 CYS A N 1
ATOM 679 C CA . CYS A 1 92 ? 4.331 3.077 -1.399 1.00 86.75 92 CYS A CA 1
ATOM 680 C C . CYS A 1 92 ? 4.132 3.812 -2.731 1.00 86.75 92 CYS A C 1
ATOM 682 O O . CYS A 1 92 ? 3.316 3.375 -3.541 1.00 86.75 92 CYS A O 1
ATOM 684 N N . ASP A 1 93 ? 4.919 4.855 -2.987 1.00 91.19 93 ASP A N 1
ATOM 685 C CA . ASP A 1 93 ? 4.851 5.652 -4.213 1.00 91.19 93 ASP A CA 1
ATOM 686 C C . ASP A 1 93 ? 5.347 4.816 -5.397 1.00 91.19 93 ASP A C 1
ATOM 688 O O . ASP A 1 93 ? 4.720 4.782 -6.453 1.00 91.19 93 ASP A O 1
ATOM 692 N N . LEU A 1 94 ? 6.416 4.038 -5.185 1.00 93.31 94 LEU A N 1
ATOM 693 C CA . LEU A 1 94 ? 6.927 3.070 -6.159 1.00 93.31 94 LEU A CA 1
ATOM 694 C C . LEU A 1 94 ? 5.906 1.979 -6.495 1.00 93.31 94 LEU A C 1
ATOM 696 O O . LEU A 1 94 ? 5.747 1.627 -7.663 1.00 93.31 94 LEU A O 1
ATOM 700 N N . ALA A 1 95 ? 5.200 1.451 -5.494 1.00 91.88 95 ALA A N 1
ATOM 701 C CA . ALA A 1 95 ? 4.152 0.458 -5.703 1.00 91.88 95 ALA A CA 1
ATOM 702 C C . ALA A 1 95 ? 2.964 1.041 -6.488 1.00 91.88 95 ALA A C 1
ATOM 704 O O . ALA A 1 95 ? 2.463 0.387 -7.403 1.00 91.88 95 ALA A O 1
ATOM 705 N N . ALA A 1 96 ? 2.541 2.267 -6.170 1.00 91.69 96 ALA A N 1
ATOM 706 C CA . ALA A 1 96 ? 1.461 2.955 -6.875 1.00 91.69 96 ALA A CA 1
ATOM 707 C C . ALA A 1 96 ? 1.834 3.268 -8.330 1.00 91.69 96 ALA A C 1
ATOM 709 O O . ALA A 1 96 ? 1.105 2.882 -9.248 1.00 91.69 96 ALA A O 1
ATOM 710 N N . ALA A 1 97 ? 3.021 3.837 -8.558 1.00 93.44 97 ALA A N 1
ATOM 711 C CA . ALA A 1 97 ? 3.539 4.098 -9.898 1.00 93.44 97 ALA A CA 1
ATOM 712 C C . ALA A 1 97 ? 3.672 2.804 -10.722 1.00 93.44 97 ALA A C 1
ATOM 714 O O . ALA A 1 97 ? 3.299 2.776 -11.895 1.00 93.44 97 ALA A O 1
ATOM 715 N N . LEU A 1 98 ? 4.130 1.703 -10.111 1.00 94.00 98 LEU A N 1
ATOM 716 C CA . LEU A 1 98 ? 4.193 0.398 -10.771 1.00 94.00 98 LEU A CA 1
ATOM 717 C C . LEU A 1 98 ? 2.805 -0.097 -11.191 1.00 94.00 98 LEU A C 1
ATOM 719 O O . LEU A 1 98 ? 2.638 -0.537 -12.326 1.00 94.00 98 LEU A O 1
ATOM 723 N N . ARG A 1 99 ? 1.796 -0.022 -10.314 1.00 92.19 99 ARG A N 1
ATOM 724 C CA . ARG A 1 99 ? 0.425 -0.439 -10.657 1.00 92.19 99 ARG A CA 1
ATOM 725 C C . ARG A 1 99 ? -0.154 0.394 -11.792 1.00 92.19 99 ARG A C 1
ATOM 727 O O . ARG A 1 99 ? -0.736 -0.162 -12.723 1.00 92.19 99 ARG A O 1
ATOM 734 N N . GLN A 1 100 ? 0.053 1.707 -11.754 1.00 90.88 100 GLN A N 1
ATOM 735 C CA . GLN A 1 100 ? -0.371 2.610 -12.820 1.00 90.88 100 GLN A CA 1
ATOM 736 C C . GLN A 1 100 ? 0.326 2.281 -14.149 1.00 90.88 100 GLN A C 1
ATOM 738 O O . GLN A 1 100 ? -0.337 2.195 -15.184 1.00 90.88 100 GLN A O 1
ATOM 743 N N . ALA A 1 101 ? 1.633 2.001 -14.124 1.00 91.12 101 ALA A N 1
ATOM 744 C CA . ALA A 1 101 ? 2.389 1.587 -15.303 1.00 91.12 101 ALA A CA 1
ATOM 745 C C . ALA A 1 101 ? 1.904 0.243 -15.872 1.00 91.12 101 ALA A C 1
ATOM 747 O O . ALA A 1 101 ? 1.740 0.117 -17.085 1.00 91.12 101 ALA A O 1
ATOM 748 N N . VAL A 1 102 ? 1.613 -0.739 -15.011 1.00 91.06 102 VAL A N 1
ATOM 749 C CA . VAL A 1 102 ? 1.066 -2.046 -15.413 1.00 91.06 102 VAL A CA 1
ATOM 750 C C . VAL A 1 102 ? -0.297 -1.886 -16.093 1.00 91.06 102 VAL A C 1
ATOM 752 O O . VAL A 1 102 ? -0.494 -2.422 -17.184 1.00 91.06 102 VAL A O 1
ATOM 755 N N . ARG A 1 103 ? -1.210 -1.095 -15.512 1.00 87.94 103 ARG A N 1
ATOM 756 C CA . ARG A 1 103 ? -2.522 -0.790 -16.118 1.00 87.94 103 ARG A CA 1
ATOM 757 C C . ARG A 1 103 ? -2.367 -0.082 -17.467 1.00 87.94 103 ARG A C 1
ATOM 759 O O . ARG A 1 103 ? -3.024 -0.442 -18.442 1.00 87.94 103 ARG A O 1
ATOM 766 N N . GLY A 1 104 ? -1.466 0.900 -17.541 1.00 84.56 104 GLY A N 1
ATOM 767 C CA . GLY A 1 104 ? -1.169 1.634 -18.772 1.00 84.56 104 GLY A CA 1
ATOM 768 C C . GLY A 1 104 ? -0.609 0.737 -19.878 1.00 84.56 104 GLY A C 1
ATOM 769 O O . GLY A 1 104 ? -1.015 0.855 -21.034 1.00 84.56 104 GLY A O 1
ATOM 770 N N . TRP A 1 105 ? 0.265 -0.210 -19.528 1.00 76.62 105 TRP A N 1
ATOM 771 C CA . TRP A 1 105 ? 0.828 -1.184 -20.466 1.00 76.62 105 TRP A CA 1
ATOM 772 C C . TRP A 1 105 ? -0.226 -2.140 -21.040 1.00 76.62 105 TRP A C 1
ATOM 774 O O . TRP A 1 105 ? -0.148 -2.544 -22.201 1.00 76.62 105 TRP A O 1
ATOM 784 N N . GLN A 1 106 ? -1.231 -2.489 -20.239 1.00 72.62 106 GLN A N 1
ATOM 785 C CA . GLN A 1 106 ? -2.322 -3.384 -20.630 1.00 72.62 106 GLN A CA 1
ATOM 786 C C . GLN A 1 106 ? -3.444 -2.678 -21.408 1.00 72.62 106 GLN A C 1
ATOM 788 O O . GLN A 1 106 ? -4.321 -3.341 -21.968 1.00 72.62 106 GLN A O 1
ATOM 793 N N . ALA A 1 107 ? -3.426 -1.343 -21.489 1.00 70.69 107 ALA A N 1
ATOM 794 C CA . ALA A 1 107 ? -4.454 -0.583 -22.184 1.00 70.69 107 ALA A CA 1
ATOM 795 C C . ALA A 1 107 ? -4.516 -0.934 -23.693 1.00 70.69 107 ALA A C 1
ATOM 797 O O . ALA A 1 107 ? -3.476 -1.059 -24.358 1.00 70.69 107 ALA A O 1
ATOM 798 N N . PRO A 1 108 ? -5.724 -1.051 -24.289 1.00 55.25 108 PRO A N 1
ATOM 799 C CA . PRO A 1 108 ? -5.888 -1.353 -25.710 1.00 55.25 108 PRO A CA 1
ATOM 800 C C . PRO A 1 108 ? -5.152 -0.341 -26.604 1.00 55.25 108 PRO A C 1
ATOM 802 O O . PRO A 1 108 ? -5.569 0.803 -26.747 1.00 55.25 108 PRO A O 1
ATOM 805 N N . GLY A 1 109 ? -4.055 -0.775 -27.232 1.00 55.09 109 GLY A N 1
ATOM 806 C CA . GLY A 1 109 ? -3.208 0.064 -28.091 1.00 55.09 109 GLY A CA 1
ATOM 807 C C . GLY A 1 109 ? -1.740 0.118 -27.664 1.00 55.09 109 GLY A C 1
ATOM 808 O O . GLY A 1 109 ? -0.882 0.203 -28.541 1.00 55.09 109 GLY A O 1
ATOM 809 N N . ALA A 1 110 ? -1.440 -0.052 -26.373 1.00 56.53 1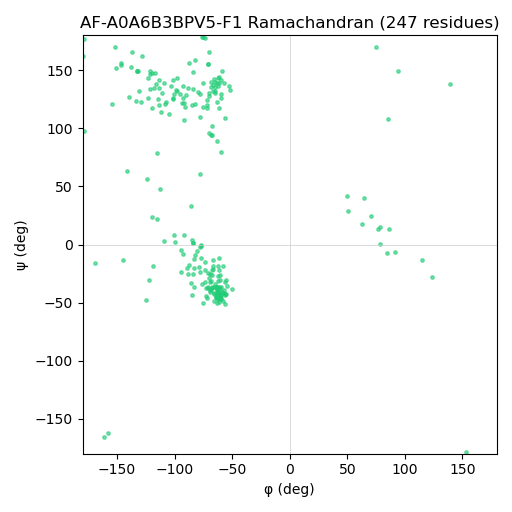10 ALA A N 1
ATOM 810 C CA . ALA A 1 110 ? -0.068 -0.113 -25.852 1.00 56.53 110 ALA A CA 1
ATOM 811 C C . ALA A 1 110 ? 0.662 -1.401 -26.283 1.00 56.53 110 ALA A C 1
ATOM 813 O O . ALA A 1 110 ? 1.847 -1.400 -26.596 1.00 56.53 110 ALA A O 1
ATOM 814 N N . GLN A 1 111 ? -0.070 -2.506 -26.432 1.00 49.28 111 GLN A N 1
ATOM 815 C CA . GLN A 1 111 ? 0.502 -3.791 -26.850 1.00 49.28 111 GLN A CA 1
ATOM 816 C C . GLN A 1 111 ? 0.766 -3.887 -28.369 1.00 49.28 111 GLN A C 1
ATOM 818 O O . GLN A 1 111 ? 1.581 -4.697 -28.810 1.00 49.28 111 GLN A O 1
ATOM 823 N N . ARG A 1 112 ? 0.132 -3.033 -29.194 1.00 40.09 112 ARG A N 1
ATOM 824 C CA . ARG A 1 112 ? 0.366 -2.993 -30.657 1.00 40.09 112 ARG A CA 1
ATOM 825 C C . ARG A 1 112 ? 1.713 -2.374 -31.034 1.00 40.09 112 ARG A C 1
ATOM 827 O O . ARG A 1 112 ? 2.218 -2.674 -32.112 1.00 40.09 112 ARG A O 1
ATOM 834 N N . THR A 1 113 ? 2.318 -1.569 -30.164 1.00 44.53 113 THR A N 1
ATOM 835 C CA . THR A 1 113 ? 3.705 -1.100 -30.319 1.00 44.53 113 THR A CA 1
ATOM 836 C C . THR A 1 113 ? 4.717 -2.120 -29.774 1.00 44.53 113 THR A C 1
ATOM 838 O O . THR A 1 113 ? 5.833 -2.202 -30.287 1.00 44.53 113 THR A O 1
ATOM 841 N N . ALA A 1 114 ? 4.315 -2.977 -28.825 1.00 46.16 114 ALA A N 1
ATOM 842 C CA . ALA A 1 114 ? 5.171 -3.992 -28.198 1.00 46.16 114 ALA A CA 1
ATOM 843 C C . ALA A 1 114 ? 5.567 -5.159 -29.127 1.00 46.16 114 ALA A C 1
ATOM 845 O O . ALA A 1 114 ? 6.652 -5.721 -28.989 1.00 46.16 114 ALA A O 1
ATOM 846 N N . SER A 1 115 ? 4.734 -5.515 -30.112 1.00 40.81 115 SER A N 1
ATOM 847 C CA . SER A 1 115 ? 5.067 -6.565 -31.094 1.00 40.81 115 SER A CA 1
ATOM 848 C C . SER A 1 115 ? 5.904 -6.071 -32.286 1.00 40.81 115 SER A C 1
ATOM 850 O O . SER A 1 115 ? 6.198 -6.868 -33.174 1.00 40.81 115 SER A O 1
ATOM 852 N N . GLY A 1 116 ? 6.287 -4.785 -32.335 1.00 39.22 116 GLY A N 1
ATOM 853 C CA . GLY A 1 116 ? 6.867 -4.188 -33.547 1.00 39.22 116 GLY A CA 1
ATOM 854 C C . GLY A 1 116 ? 7.968 -3.135 -33.391 1.00 39.22 116 GLY A C 1
ATOM 855 O O . GLY A 1 116 ? 8.620 -2.852 -34.392 1.00 39.22 116 GLY A O 1
ATOM 856 N N . ALA A 1 117 ? 8.237 -2.557 -32.213 1.00 38.72 117 ALA A N 1
ATOM 857 C CA . ALA A 1 117 ? 9.286 -1.537 -32.097 1.00 38.72 117 ALA A CA 1
ATOM 858 C C . ALA A 1 117 ? 9.905 -1.423 -30.687 1.00 38.72 117 ALA A C 1
ATOM 860 O O . ALA A 1 117 ? 9.227 -1.109 -29.713 1.00 38.72 117 ALA A O 1
ATOM 861 N N . GLY A 1 118 ? 11.226 -1.623 -30.604 1.00 49.09 118 GLY A N 1
ATOM 862 C CA . GLY A 1 118 ? 12.119 -0.752 -29.827 1.00 49.09 118 GLY A CA 1
ATOM 863 C C . GLY A 1 118 ? 12.082 -0.767 -28.296 1.00 49.09 118 GLY A C 1
ATOM 864 O O . GLY A 1 118 ? 12.481 0.237 -27.720 1.00 49.09 118 GLY A O 1
ATOM 865 N N . HIS A 1 119 ? 11.653 -1.842 -27.631 1.00 57.09 119 HIS A N 1
ATOM 866 C CA . HIS A 1 119 ? 11.885 -1.965 -26.184 1.00 57.09 119 HIS A CA 1
ATOM 867 C C . HIS A 1 119 ? 13.218 -2.661 -25.927 1.00 57.09 119 HIS A C 1
ATOM 869 O O . HIS A 1 119 ? 13.470 -3.733 -26.490 1.00 57.09 119 HIS A O 1
ATOM 875 N N . ASP A 1 120 ? 14.053 -2.044 -25.090 1.00 76.81 120 ASP A N 1
ATOM 876 C CA . ASP A 1 120 ? 15.273 -2.676 -24.604 1.00 76.81 120 ASP A CA 1
ATOM 877 C C . ASP A 1 120 ? 14.900 -3.961 -23.854 1.00 76.81 120 ASP A C 1
ATOM 879 O O . ASP A 1 120 ? 13.854 -4.046 -23.199 1.00 76.81 120 ASP A O 1
ATOM 883 N N . ARG A 1 121 ? 15.706 -5.003 -24.025 1.00 86.06 121 ARG A N 1
ATOM 884 C CA . ARG A 1 121 ? 15.470 -6.305 -23.398 1.00 86.06 121 ARG A CA 1
ATOM 885 C C . ARG A 1 121 ? 16.573 -6.568 -22.403 1.00 86.06 121 ARG A C 1
ATOM 887 O O . ARG A 1 121 ? 17.737 -6.288 -22.664 1.00 86.06 121 ARG A O 1
ATOM 894 N N . ASP A 1 122 ? 16.211 -7.155 -21.273 1.00 86.50 122 ASP A N 1
ATOM 895 C CA . ASP A 1 122 ? 17.213 -7.547 -20.297 1.00 86.50 122 ASP A CA 1
ATOM 896 C C . ASP A 1 122 ? 18.020 -8.780 -20.739 1.00 86.50 122 ASP A C 1
ATOM 898 O O . ASP A 1 122 ? 17.766 -9.397 -21.778 1.00 86.50 122 ASP A O 1
ATOM 902 N N . GLY A 1 123 ? 18.996 -9.177 -19.916 1.00 85.62 123 GLY A N 1
ATOM 903 C CA . GLY A 1 123 ? 19.813 -10.371 -20.157 1.00 85.62 123 GLY A CA 1
ATOM 904 C C . GLY A 1 123 ? 19.0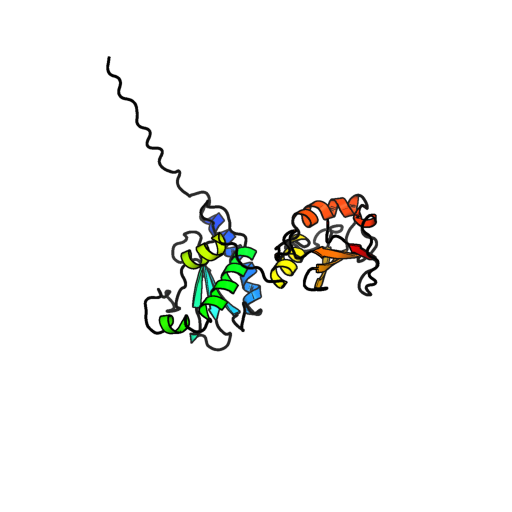26 -11.691 -20.188 1.00 85.62 123 GLY A C 1
ATOM 905 O O . GLY A 1 123 ? 19.572 -12.709 -20.610 1.00 85.62 123 GLY A O 1
ATOM 906 N N . HIS A 1 124 ? 17.755 -11.688 -19.778 1.00 88.00 124 HIS A N 1
ATOM 907 C CA . HIS A 1 124 ? 16.830 -12.818 -19.866 1.00 88.00 124 HIS A CA 1
ATOM 908 C C . HIS A 1 124 ? 15.874 -12.711 -21.065 1.00 88.00 124 HIS A C 1
ATOM 910 O O . HIS A 1 124 ? 15.030 -13.587 -21.259 1.00 88.00 124 HIS A O 1
ATOM 916 N N . GLY A 1 125 ? 16.007 -11.668 -21.888 1.00 88.94 125 GLY A N 1
ATOM 917 C CA . GLY A 1 125 ? 15.146 -11.405 -23.034 1.00 88.94 125 GLY A CA 1
ATOM 918 C C . GLY A 1 125 ? 13.775 -10.834 -22.663 1.00 88.94 125 GLY A C 1
ATOM 919 O O . GLY A 1 125 ? 12.897 -10.815 -23.528 1.00 88.94 125 GLY A O 1
ATOM 920 N N . ILE A 1 126 ? 13.572 -10.383 -21.424 1.00 91.31 126 ILE A N 1
ATOM 921 C CA . ILE A 1 126 ? 12.319 -9.787 -20.947 1.00 91.31 126 ILE A CA 1
ATOM 922 C C . ILE A 1 126 ? 12.264 -8.325 -21.420 1.00 91.31 126 ILE A C 1
ATOM 924 O O . ILE A 1 126 ? 13.260 -7.614 -21.268 1.00 91.31 126 ILE A O 1
ATOM 928 N N . PRO A 1 127 ? 11.148 -7.857 -22.015 1.00 91.69 127 PRO A N 1
ATOM 929 C CA . PRO A 1 127 ? 10.993 -6.451 -22.383 1.00 91.69 127 PRO A CA 1
ATOM 930 C C . PRO A 1 127 ? 11.043 -5.554 -21.144 1.00 91.69 127 PRO A C 1
ATOM 932 O O . PRO A 1 127 ? 10.416 -5.869 -20.131 1.00 91.69 127 PRO A O 1
ATOM 935 N N . VAL A 1 128 ? 11.771 -4.442 -21.240 1.00 89.94 128 VAL A N 1
ATOM 936 C CA . VAL A 1 128 ? 11.968 -3.496 -20.139 1.00 89.94 128 VAL A CA 1
ATOM 937 C C . VAL A 1 128 ? 11.249 -2.176 -20.419 1.00 89.94 128 VAL A C 1
ATOM 939 O O . VAL A 1 128 ? 11.411 -1.569 -21.478 1.00 89.94 128 VAL A O 1
ATOM 942 N N . VAL A 1 129 ? 10.480 -1.714 -19.438 1.00 90.12 129 VAL A N 1
ATOM 943 C CA . VAL A 1 129 ? 9.975 -0.346 -19.321 1.00 90.12 129 VAL A CA 1
ATOM 944 C C . VAL A 1 129 ? 10.988 0.449 -18.502 1.00 90.12 129 VAL A C 1
ATOM 946 O O . VAL A 1 129 ? 11.258 0.112 -17.350 1.00 90.12 129 VAL A O 1
ATOM 949 N N . ALA A 1 130 ? 11.566 1.478 -19.117 1.00 88.31 130 ALA A N 1
ATOM 950 C CA . ALA A 1 130 ? 12.656 2.253 -18.536 1.00 88.31 130 ALA A CA 1
ATOM 951 C C . ALA A 1 130 ? 12.205 3.140 -17.358 1.00 88.31 130 ALA A C 1
ATOM 953 O O . ALA A 1 130 ? 11.039 3.543 -17.279 1.00 88.31 130 ALA A O 1
ATOM 954 N N . ALA A 1 131 ? 13.147 3.464 -16.466 1.00 86.12 131 ALA A N 1
ATOM 955 C CA . ALA A 1 131 ? 12.886 4.210 -15.234 1.00 86.12 131 ALA A CA 1
ATOM 956 C C . ALA A 1 131 ? 12.357 5.621 -15.474 1.00 86.12 131 ALA A C 1
ATOM 958 O O . ALA A 1 131 ? 11.611 6.130 -14.646 1.00 86.12 131 ALA A O 1
ATOM 959 N N . GLU A 1 132 ? 12.682 6.236 -16.607 1.00 86.88 132 GLU A N 1
ATOM 960 C CA . GLU A 1 132 ? 12.205 7.566 -16.979 1.00 86.88 132 GLU A CA 1
ATOM 961 C C . GLU A 1 132 ? 10.679 7.589 -17.111 1.00 86.88 132 GLU A C 1
ATOM 963 O O . GLU A 1 132 ? 10.038 8.543 -16.682 1.00 86.88 132 GLU A O 1
ATOM 968 N N . ASN A 1 133 ? 10.081 6.508 -17.625 1.00 86.12 133 ASN A N 1
ATOM 969 C CA . ASN A 1 133 ? 8.627 6.402 -17.744 1.00 86.12 133 ASN A CA 1
ATOM 970 C C . ASN A 1 133 ? 7.955 6.322 -16.368 1.00 86.12 133 ASN A C 1
ATOM 972 O O . ASN A 1 133 ? 6.892 6.902 -16.168 1.00 86.12 133 ASN A O 1
ATOM 976 N N . ILE A 1 134 ? 8.580 5.621 -15.417 1.00 88.62 134 ILE A N 1
ATOM 977 C CA . ILE A 1 134 ? 8.100 5.548 -14.031 1.00 88.62 134 ILE A CA 1
ATOM 978 C C . ILE A 1 134 ? 8.348 6.874 -13.303 1.00 88.62 134 ILE A C 1
ATOM 980 O O . ILE A 1 134 ? 7.500 7.320 -12.539 1.00 88.62 134 ILE A O 1
ATOM 984 N N . GLY A 1 135 ? 9.477 7.530 -13.577 1.00 86.88 135 GLY A N 1
ATOM 985 C CA . GLY A 1 135 ? 9.822 8.843 -13.041 1.00 86.88 135 GLY A CA 1
ATOM 986 C C . GLY A 1 135 ? 8.760 9.894 -13.352 1.00 86.88 135 GLY A C 1
ATOM 987 O O . GLY A 1 135 ? 8.372 10.624 -12.451 1.00 86.88 135 GLY A O 1
ATOM 988 N N . LEU A 1 136 ? 8.221 9.911 -14.574 1.00 87.44 136 LEU A N 1
ATOM 989 C CA . LEU A 1 136 ? 7.132 10.825 -14.945 1.00 87.44 136 LEU A CA 1
ATOM 990 C C . LEU A 1 136 ? 5.868 10.609 -14.095 1.00 87.44 136 LEU A C 1
ATOM 992 O O . LEU A 1 136 ? 5.293 11.575 -13.607 1.00 87.44 136 LEU A O 1
ATOM 996 N N . LEU A 1 137 ? 5.477 9.353 -13.848 1.00 89.25 137 LEU A N 1
ATOM 997 C CA . LEU A 1 137 ? 4.328 9.040 -12.982 1.00 89.25 137 LEU A CA 1
ATOM 998 C C . LEU A 1 137 ? 4.552 9.509 -11.540 1.00 89.25 137 LEU A C 1
ATOM 1000 O O . LEU A 1 137 ? 3.623 9.951 -10.871 1.00 89.25 137 LEU A O 1
ATOM 1004 N N . LEU A 1 138 ? 5.790 9.407 -11.059 1.00 89.31 138 LEU A N 1
ATOM 1005 C CA . LEU A 1 138 ? 6.165 9.867 -9.725 1.00 89.31 138 LEU A CA 1
ATOM 1006 C C . LEU A 1 138 ? 6.167 11.397 -9.624 1.00 89.31 138 LEU A C 1
ATOM 1008 O O . LEU A 1 138 ? 5.771 11.933 -8.594 1.00 89.31 138 LEU A O 1
ATOM 1012 N N . GLU A 1 139 ? 6.588 12.100 -10.677 1.00 88.31 139 GLU A N 1
ATOM 1013 C CA . GLU A 1 139 ? 6.556 13.566 -10.729 1.00 88.31 139 GLU A CA 1
ATOM 1014 C C . GLU A 1 139 ? 5.131 14.125 -10.773 1.00 88.31 139 GLU A C 1
ATOM 1016 O O . GLU A 1 139 ? 4.866 15.149 -10.140 1.00 88.31 139 GLU A O 1
ATOM 1021 N N . ASP A 1 140 ? 4.223 13.445 -11.475 1.00 86.50 140 ASP A N 1
ATOM 1022 C CA . ASP A 1 140 ? 2.802 13.805 -11.539 1.00 86.50 140 ASP A CA 1
ATOM 1023 C C . ASP A 1 140 ? 2.046 13.478 -10.234 1.00 86.50 140 ASP A C 1
ATOM 1025 O O . ASP A 1 140 ? 0.954 13.998 -10.000 1.00 86.50 140 ASP A O 1
ATOM 1029 N N . GLY A 1 141 ? 2.648 12.662 -9.363 1.00 84.50 141 GLY A N 1
ATOM 1030 C CA . GLY A 1 141 ? 2.026 12.118 -8.162 1.00 84.50 141 GLY A CA 1
ATOM 1031 C C . GLY A 1 141 ? 1.252 10.841 -8.499 1.00 84.50 141 GLY A C 1
ATOM 1032 O O . GLY A 1 141 ? 0.197 10.920 -9.133 1.00 84.50 141 GLY A O 1
ATOM 1033 N N . PRO A 1 142 ? 1.741 9.655 -8.093 1.00 85.38 142 PRO A N 1
ATOM 1034 C CA . PRO A 1 142 ? 1.117 8.406 -8.497 1.00 85.38 142 PRO A CA 1
ATOM 1035 C C . PRO A 1 142 ? -0.287 8.286 -7.901 1.00 85.38 142 PRO A C 1
ATOM 1037 O O . PRO A 1 142 ? -0.537 8.663 -6.754 1.00 85.38 142 PRO A O 1
ATOM 1040 N N . GLU A 1 143 ? -1.213 7.727 -8.676 1.00 86.81 143 GLU A N 1
ATOM 1041 C CA . GLU A 1 143 ? -2.577 7.514 -8.198 1.00 86.81 143 GLU A CA 1
ATOM 1042 C C . GLU A 1 143 ? -2.616 6.381 -7.165 1.00 86.81 143 GLU A C 1
ATOM 1044 O O . GLU A 1 143 ? -2.286 5.227 -7.455 1.00 86.81 143 GLU A O 1
ATOM 1049 N N . PHE A 1 144 ? -3.059 6.706 -5.952 1.00 88.75 144 PHE A N 1
ATOM 1050 C CA . PHE A 1 144 ? -3.238 5.729 -4.887 1.00 88.75 144 PHE A CA 1
ATOM 1051 C C . PHE A 1 144 ? -4.633 5.103 -4.921 1.00 88.75 144 PHE A C 1
ATOM 1053 O O . PHE A 1 144 ? -5.656 5.788 -4.997 1.00 88.75 144 PHE A O 1
ATOM 1060 N N . ASP A 1 145 ? -4.675 3.781 -4.787 1.00 87.31 145 ASP A N 1
ATOM 1061 C CA . ASP A 1 145 ? -5.905 3.036 -4.566 1.00 87.31 145 ASP A CA 1
ATOM 1062 C C . ASP A 1 145 ? -6.266 3.066 -3.073 1.00 87.31 145 ASP A C 1
ATOM 1064 O O . ASP A 1 145 ? -5.420 3.213 -2.190 1.00 87.31 145 ASP A O 1
ATOM 1068 N N . LEU A 1 146 ? -7.539 2.832 -2.755 1.00 88.75 146 LEU A N 1
ATOM 1069 C CA . LEU A 1 146 ? -8.020 2.786 -1.368 1.00 88.75 146 LEU A CA 1
ATOM 1070 C C . LEU A 1 146 ? -7.266 1.759 -0.500 1.00 88.75 146 LEU A C 1
ATOM 1072 O O . LEU A 1 146 ? -7.069 1.963 0.696 1.00 88.75 146 LEU A O 1
ATOM 1076 N N . THR A 1 147 ? -6.816 0.661 -1.106 1.00 87.62 147 THR A N 1
ATOM 1077 C CA . THR A 1 147 ? -6.006 -0.363 -0.438 1.00 87.62 147 THR A CA 1
ATOM 1078 C C . THR A 1 147 ? -4.603 0.125 -0.082 1.00 87.62 147 THR A C 1
ATOM 1080 O O . THR A 1 147 ? -4.028 -0.381 0.878 1.00 87.62 147 THR A O 1
ATOM 1083 N N . ASP A 1 148 ? -4.066 1.117 -0.798 1.00 86.88 148 ASP A N 1
ATOM 1084 C CA . ASP A 1 148 ? -2.782 1.742 -0.461 1.00 86.88 148 ASP A CA 1
ATOM 1085 C C . ASP A 1 148 ? -2.908 2.622 0.763 1.00 86.88 148 ASP A C 1
ATOM 1087 O O . ASP A 1 148 ? -2.077 2.537 1.662 1.00 86.88 148 ASP A O 1
ATOM 1091 N N . ALA A 1 149 ? -3.975 3.420 0.824 1.00 89.56 149 ALA A N 1
ATOM 1092 C CA . ALA A 1 149 ? -4.272 4.226 1.996 1.00 89.56 149 ALA A CA 1
ATOM 1093 C C . ALA A 1 149 ? -4.469 3.343 3.229 1.00 89.56 149 ALA A C 1
ATOM 1095 O O . ALA A 1 149 ? -3.858 3.594 4.265 1.00 89.56 149 ALA A O 1
ATOM 1096 N N . LEU A 1 150 ? -5.242 2.257 3.100 1.00 90.88 150 LEU A N 1
ATOM 1097 C CA . LEU A 1 150 ? -5.436 1.290 4.180 1.00 90.88 150 LEU A CA 1
ATOM 1098 C C . LEU A 1 150 ? -4.114 0.650 4.619 1.00 90.88 150 LEU A C 1
ATOM 1100 O O . LEU A 1 150 ? -3.827 0.576 5.813 1.00 90.88 150 LEU A O 1
ATOM 1104 N N . HIS A 1 151 ? -3.296 0.207 3.661 1.00 87.62 151 HIS A N 1
ATOM 1105 C CA . HIS A 1 151 ? -1.990 -0.363 3.964 1.00 87.62 151 HIS A CA 1
ATOM 1106 C C . HIS A 1 151 ? -1.072 0.655 4.649 1.00 87.62 151 HIS A C 1
ATOM 1108 O O . HIS A 1 151 ? -0.454 0.322 5.656 1.00 87.62 151 HIS A O 1
ATOM 1114 N N . GLY A 1 152 ? -1.000 1.887 4.142 1.00 85.88 152 GLY A N 1
ATOM 1115 C CA . GLY A 1 152 ? -0.194 2.960 4.719 1.00 85.88 152 GLY A CA 1
ATOM 1116 C C . GLY A 1 152 ? -0.655 3.345 6.122 1.00 85.88 152 GLY A C 1
ATOM 1117 O O . GLY A 1 152 ? 0.179 3.557 7.000 1.00 85.88 152 GLY A O 1
ATOM 1118 N N . ALA A 1 153 ? -1.967 3.380 6.364 1.00 87.94 153 ALA A N 1
ATOM 1119 C CA . ALA A 1 153 ? -2.529 3.630 7.685 1.00 87.94 153 ALA A CA 1
ATOM 1120 C C . ALA A 1 153 ? -2.129 2.527 8.680 1.00 87.94 153 ALA A C 1
ATOM 1122 O O . ALA A 1 153 ? -1.583 2.816 9.744 1.00 87.94 153 ALA A O 1
ATOM 1123 N N . ALA A 1 154 ? -2.319 1.259 8.304 1.00 88.12 154 ALA A N 1
ATOM 1124 C CA . ALA A 1 154 ? -1.950 0.118 9.137 1.00 88.12 154 ALA A CA 1
ATOM 1125 C C . ALA A 1 154 ? -0.433 0.041 9.392 1.00 88.12 154 ALA A C 1
ATOM 1127 O O . ALA A 1 154 ? -0.006 -0.134 10.531 1.00 88.12 154 ALA A O 1
ATOM 1128 N N . ALA A 1 155 ? 0.388 0.211 8.351 1.00 83.12 155 ALA A N 1
ATOM 1129 C CA . ALA A 1 155 ? 1.846 0.142 8.447 1.00 83.12 155 ALA A CA 1
ATOM 1130 C C . ALA A 1 155 ? 2.450 1.311 9.241 1.00 83.12 155 ALA A C 1
ATOM 1132 O O . ALA A 1 155 ? 3.471 1.132 9.900 1.00 83.12 155 ALA A O 1
ATOM 1133 N N . GLY A 1 156 ? 1.825 2.493 9.196 1.00 80.81 156 GLY A N 1
ATOM 1134 C CA . GLY A 1 156 ? 2.247 3.646 9.990 1.00 80.81 156 GLY A CA 1
ATOM 1135 C C . GLY A 1 156 ? 2.069 3.426 11.493 1.00 80.81 156 GLY A C 1
ATOM 1136 O O . GLY A 1 156 ? 2.911 3.857 12.274 1.00 80.81 156 GLY A O 1
ATOM 1137 N N . ILE A 1 157 ? 1.001 2.729 11.890 1.00 79.38 157 ILE A N 1
ATOM 1138 C CA . ILE A 1 157 ? 0.689 2.451 13.299 1.00 79.38 157 ILE A CA 1
ATOM 1139 C C . ILE A 1 157 ? 1.399 1.194 13.816 1.00 79.38 157 ILE A C 1
ATOM 1141 O O . ILE A 1 157 ? 1.785 1.145 14.980 1.00 79.38 157 ILE A O 1
ATOM 1145 N N . ALA A 1 158 ? 1.598 0.186 12.967 1.00 76.75 158 ALA A N 1
ATOM 1146 C CA . ALA A 1 158 ? 2.343 -1.024 13.297 1.00 76.75 158 ALA A CA 1
ATOM 1147 C C . ALA A 1 158 ? 3.615 -1.124 12.447 1.00 76.75 158 ALA A C 1
ATOM 1149 O O . ALA A 1 158 ? 3.640 -1.876 11.462 1.00 76.75 158 ALA A O 1
ATOM 1150 N N . PRO A 1 159 ? 4.680 -0.379 12.802 1.00 62.84 159 PRO A N 1
ATOM 1151 C CA . PRO A 1 159 ? 5.938 -0.475 12.085 1.00 62.84 159 PRO A CA 1
ATOM 1152 C C . PRO A 1 159 ? 6.471 -1.912 12.130 1.00 62.84 159 PRO A C 1
ATOM 1154 O O . PRO A 1 159 ? 6.232 -2.678 13.066 1.00 62.84 159 PRO A O 1
ATOM 1157 N N . SER A 1 160 ? 7.181 -2.294 11.070 1.00 53.31 160 SER A N 1
ATOM 1158 C CA . SER A 1 160 ? 7.713 -3.645 10.876 1.00 53.31 160 SER A CA 1
ATOM 1159 C C . SER A 1 160 ? 8.742 -3.998 11.960 1.00 53.31 160 SER A C 1
ATOM 1161 O O . SER A 1 160 ? 9.933 -3.752 11.801 1.00 53.31 160 SER A O 1
ATOM 1163 N N . GLY A 1 161 ? 8.254 -4.559 13.060 1.00 53.00 161 GLY A N 1
ATOM 1164 C CA . GLY A 1 161 ? 9.024 -4.963 14.238 1.00 53.00 161 GLY A CA 1
ATOM 1165 C C . GLY A 1 161 ? 8.210 -5.814 15.212 1.00 53.00 161 GLY A C 1
ATOM 1166 O O . GLY A 1 161 ? 8.788 -6.530 16.007 1.00 53.00 161 GLY A O 1
ATOM 1167 N N . GLY A 1 162 ? 6.878 -5.831 15.084 1.00 52.66 162 GLY A N 1
ATOM 1168 C CA . GLY A 1 162 ? 6.012 -6.583 15.987 1.00 52.66 162 GLY A CA 1
ATOM 1169 C C . GLY A 1 162 ? 5.865 -5.903 17.350 1.00 52.66 162 GLY A C 1
ATOM 1170 O O . GLY A 1 162 ? 6.558 -4.947 17.674 1.00 52.66 162 GLY A O 1
ATOM 1171 N N . CYS A 1 163 ? 4.928 -6.411 18.143 1.00 56.91 163 CYS A N 1
ATOM 1172 C CA . CYS A 1 163 ? 4.699 -6.020 19.534 1.00 56.91 163 CYS A CA 1
ATOM 1173 C C . CYS A 1 163 ? 5.762 -6.698 20.423 1.00 56.91 163 CYS A C 1
ATOM 1175 O O . CYS A 1 163 ? 5.442 -7.592 21.205 1.00 56.91 163 CYS A O 1
ATOM 1177 N N . GLU A 1 164 ? 7.050 -6.422 20.193 1.00 56.28 164 GLU A N 1
ATOM 1178 C CA . GLU A 1 164 ? 8.146 -7.154 20.855 1.00 56.28 164 GLU A CA 1
ATOM 1179 C C . GLU A 1 164 ? 8.380 -6.690 22.298 1.00 56.28 164 GLU A C 1
ATOM 1181 O O . GLU A 1 164 ? 8.869 -7.466 23.123 1.00 56.28 164 GLU A O 1
ATOM 1186 N N . SER A 1 165 ? 7.982 -5.457 22.628 1.00 56.91 165 SER A N 1
ATOM 1187 C CA . SER A 1 165 ? 8.048 -4.923 23.986 1.00 56.91 165 SER A CA 1
ATOM 1188 C C . SER A 1 165 ? 6.682 -4.971 24.667 1.00 56.91 165 SER A C 1
ATOM 1190 O O . SER A 1 165 ? 5.674 -4.501 24.136 1.00 56.91 165 SER A O 1
ATOM 1192 N N . ALA A 1 166 ? 6.647 -5.520 25.881 1.00 54.25 166 ALA A N 1
ATOM 1193 C CA . ALA A 1 166 ? 5.465 -5.448 26.727 1.00 54.25 166 ALA A CA 1
ATOM 1194 C C . ALA A 1 166 ? 5.149 -3.973 27.033 1.00 54.25 166 ALA A C 1
ATOM 1196 O O . ALA A 1 166 ? 5.958 -3.294 27.659 1.00 54.25 166 ALA A O 1
ATOM 1197 N N . GLY A 1 167 ? 3.980 -3.502 26.591 1.00 62.84 167 GLY A N 1
ATOM 1198 C CA . GLY A 1 167 ? 3.483 -2.143 26.838 1.00 62.84 167 GLY A CA 1
ATOM 1199 C C . GLY A 1 167 ? 3.343 -1.268 25.588 1.00 62.84 167 GLY A C 1
ATOM 1200 O O . GLY A 1 167 ? 2.656 -0.253 25.632 1.00 62.84 167 GLY A O 1
ATOM 1201 N N . GLU A 1 168 ? 3.904 -1.662 24.444 1.00 78.50 168 GLU A N 1
ATOM 1202 C CA . GLU A 1 168 ? 3.735 -0.881 23.213 1.00 78.50 168 GLU A CA 1
ATOM 1203 C C . GLU A 1 168 ? 2.309 -0.974 22.646 1.00 78.50 168 GLU A C 1
ATOM 1205 O O .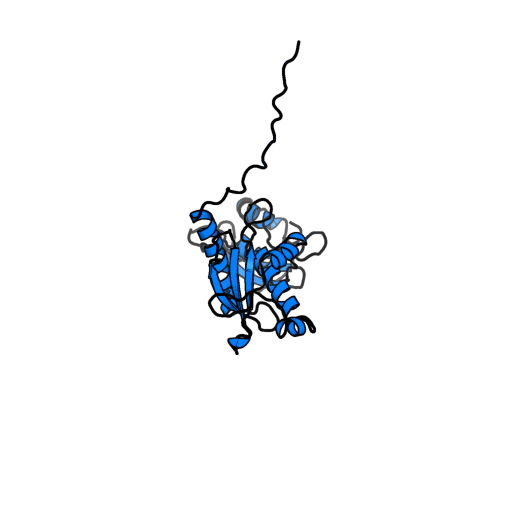 GLU A 1 168 ? 1.559 -1.918 22.908 1.00 78.50 168 GLU A O 1
ATOM 1210 N N . LEU A 1 169 ? 1.922 0.047 21.878 1.00 84.12 169 LEU A N 1
ATOM 1211 C CA . LEU A 1 169 ? 0.682 0.036 21.111 1.00 84.12 169 LEU A CA 1
ATOM 1212 C C . LEU A 1 169 ? 0.805 -0.953 19.957 1.00 84.12 169 LEU A C 1
ATOM 1214 O O . LEU A 1 169 ? 1.735 -0.885 19.158 1.00 84.12 169 LEU A O 1
ATOM 1218 N N . CYS A 1 170 ? -0.166 -1.851 19.853 1.00 87.00 170 CYS A N 1
ATOM 1219 C CA . CYS A 1 170 ? -0.122 -2.978 18.939 1.00 87.00 170 CYS A CA 1
ATOM 1220 C C . CYS A 1 170 ? -1.405 -3.034 18.110 1.00 87.00 170 CYS A C 1
ATOM 1222 O O . CYS A 1 170 ? -2.514 -3.113 18.644 1.00 87.00 170 CYS A O 1
ATOM 1224 N N . LEU A 1 171 ? -1.244 -2.994 16.784 1.00 90.56 171 LEU A N 1
ATOM 1225 C CA . LEU A 1 171 ? -2.329 -3.192 15.826 1.00 90.56 171 LEU A CA 1
ATOM 1226 C C . LEU A 1 171 ? -2.682 -4.682 15.761 1.00 90.56 171 LEU A C 1
ATOM 1228 O O . LEU A 1 171 ? -1.860 -5.508 15.369 1.00 90.56 171 LEU A O 1
ATOM 1232 N N . LEU A 1 172 ? -3.915 -5.017 16.124 1.00 92.00 172 LEU A N 1
ATOM 1233 C CA . LEU A 1 172 ? -4.449 -6.379 16.092 1.00 92.00 172 LEU A CA 1
ATOM 1234 C C . LEU A 1 172 ? -5.201 -6.689 14.797 1.00 92.00 172 LEU A C 1
ATOM 1236 O O . LEU A 1 172 ? -5.329 -7.850 14.415 1.00 92.00 172 LEU A O 1
ATOM 1240 N N . GLY A 1 173 ? -5.704 -5.663 14.116 1.00 93.31 173 GLY A N 1
ATOM 1241 C CA . GLY A 1 173 ? -6.434 -5.827 12.870 1.00 93.31 173 GLY A CA 1
ATOM 1242 C C . GLY A 1 173 ? -6.872 -4.500 12.277 1.00 93.31 173 GLY A C 1
ATOM 1243 O O . GLY A 1 173 ? -6.689 -3.440 12.872 1.00 93.31 173 GLY A O 1
ATOM 1244 N N . PHE A 1 174 ? -7.488 -4.567 11.105 1.00 95.25 174 PHE A N 1
ATOM 1245 C CA . PHE A 1 174 ? -8.075 -3.414 10.439 1.00 95.25 174 PHE A CA 1
ATOM 1246 C C . PHE A 1 174 ? -9.323 -3.827 9.661 1.00 95.25 174 PHE A C 1
ATOM 1248 O O . PHE A 1 174 ? -9.451 -4.976 9.234 1.00 95.25 174 PHE A O 1
ATOM 1255 N N . LEU A 1 175 ? -10.228 -2.879 9.448 1.00 95.56 175 LEU A N 1
ATOM 1256 C CA . LEU A 1 175 ? -11.424 -3.055 8.640 1.00 95.56 175 LEU A CA 1
ATOM 1257 C C . LEU A 1 175 ? -11.664 -1.799 7.810 1.00 95.56 175 LEU A C 1
ATOM 1259 O O . LEU A 1 175 ? -11.746 -0.700 8.344 1.00 95.56 175 LEU A O 1
ATOM 1263 N N . LEU A 1 176 ? -11.818 -1.966 6.501 1.00 95.06 176 LEU A N 1
ATOM 1264 C CA . LEU A 1 176 ? -12.318 -0.896 5.649 1.00 95.06 176 LEU A CA 1
ATOM 1265 C C . LEU A 1 176 ? -13.813 -0.704 5.935 1.00 95.06 176 LEU A C 1
ATOM 1267 O O . LEU A 1 176 ? -14.590 -1.637 5.729 1.00 95.06 176 LEU A O 1
ATOM 1271 N N . LEU A 1 177 ? -14.208 0.474 6.421 1.00 94.50 177 LEU A N 1
ATOM 1272 C CA . LEU A 1 177 ? -15.607 0.763 6.749 1.00 94.50 177 LEU A CA 1
ATOM 1273 C C . LEU A 1 177 ? -16.367 1.226 5.506 1.00 94.50 177 LEU A C 1
ATOM 1275 O O . LEU A 1 177 ? -17.478 0.771 5.237 1.00 94.50 177 LEU A O 1
ATOM 1279 N N . ASP A 1 178 ? -15.740 2.104 4.725 1.00 91.94 178 ASP A N 1
ATOM 1280 C CA . ASP A 1 178 ? -16.265 2.619 3.467 1.00 91.94 178 ASP A CA 1
ATOM 1281 C C . ASP A 1 178 ? -15.133 3.145 2.558 1.00 91.94 178 ASP A C 1
ATOM 1283 O O . ASP A 1 178 ? -13.961 2.809 2.712 1.00 91.94 178 ASP A O 1
ATOM 1287 N N . ARG A 1 179 ? -15.476 3.964 1.555 1.00 90.75 179 ARG A N 1
ATOM 1288 C CA . ARG A 1 179 ? -14.512 4.554 0.604 1.00 90.75 179 ARG A CA 1
ATOM 1289 C C . ARG A 1 179 ? -13.697 5.735 1.163 1.00 90.75 179 ARG A C 1
ATOM 1291 O O . ARG A 1 179 ? -12.942 6.347 0.395 1.00 90.75 179 ARG A O 1
ATOM 1298 N N . TYR A 1 180 ? -13.927 6.111 2.417 1.00 91.44 180 TYR A N 1
ATOM 1299 C CA . TYR A 1 180 ? -13.359 7.267 3.108 1.00 91.44 180 TYR A CA 1
ATOM 1300 C C . TYR A 1 180 ? -12.600 6.872 4.369 1.00 91.44 180 TYR A C 1
ATOM 1302 O O . TYR A 1 180 ? -11.649 7.563 4.712 1.00 91.44 180 TYR A O 1
ATOM 1310 N N . SER A 1 181 ? -12.997 5.797 5.044 1.00 92.75 181 SER A N 1
ATOM 1311 C CA . SER A 1 181 ? -12.527 5.490 6.389 1.00 92.75 181 SER A CA 1
ATOM 1312 C C . SER A 1 181 ? -12.207 4.014 6.599 1.00 92.75 181 SER A C 1
ATOM 1314 O O . SER A 1 181 ? -12.766 3.112 5.963 1.00 92.75 181 SER A O 1
ATOM 1316 N N . ALA A 1 182 ? -11.296 3.770 7.535 1.00 95.19 182 ALA A N 1
ATOM 1317 C CA . ALA A 1 182 ? -10.995 2.447 8.052 1.00 95.19 182 ALA A CA 1
ATOM 1318 C C . ALA A 1 182 ? -10.959 2.462 9.574 1.00 95.19 182 ALA A C 1
ATOM 1320 O O . ALA A 1 182 ? -10.557 3.448 10.180 1.00 95.19 182 ALA A O 1
ATOM 1321 N N . ARG A 1 183 ? -11.321 1.333 10.176 1.00 96.38 183 ARG A N 1
ATOM 1322 C CA . ARG A 1 183 ? -11.141 1.066 11.595 1.00 96.38 183 ARG A CA 1
ATOM 1323 C C . ARG A 1 183 ? -9.855 0.295 11.817 1.00 96.38 183 ARG A C 1
ATOM 1325 O O . ARG A 1 183 ? -9.642 -0.740 11.189 1.00 96.38 183 ARG A O 1
ATOM 1332 N N . LEU A 1 184 ? -9.028 0.767 12.737 1.00 94.75 184 LEU A N 1
ATOM 1333 C CA . LEU A 1 184 ? -7.812 0.102 13.190 1.00 94.75 184 LEU A CA 1
ATOM 1334 C C . LEU A 1 184 ? -8.045 -0.427 14.606 1.00 94.75 184 LEU A C 1
ATOM 1336 O O . LEU A 1 184 ? -8.380 0.336 15.509 1.00 94.75 184 LEU A O 1
ATOM 1340 N N . TYR A 1 185 ? -7.910 -1.737 14.798 1.00 95.06 185 TYR A N 1
ATOM 1341 C CA . TYR A 1 185 ? -8.131 -2.392 16.087 1.00 95.06 185 TYR A CA 1
ATOM 1342 C C . TYR A 1 185 ? -6.821 -2.470 16.850 1.00 95.06 185 TYR A C 1
ATOM 1344 O O . TYR A 1 185 ? -5.856 -3.058 16.360 1.00 95.06 185 TYR A O 1
ATOM 1352 N N . MET A 1 186 ? -6.783 -1.896 18.046 1.00 92.12 186 MET A N 1
ATOM 1353 C CA . MET A 1 186 ? -5.546 -1.690 18.789 1.00 92.12 186 MET A CA 1
ATOM 1354 C C . MET A 1 186 ? -5.655 -2.116 20.243 1.00 92.12 186 MET A C 1
ATOM 1356 O O . MET A 1 186 ? -6.711 -2.011 20.859 1.00 92.12 186 MET A O 1
ATOM 1360 N N . THR A 1 187 ? -4.531 -2.552 20.798 1.00 91.50 187 THR A N 1
ATOM 1361 C CA . THR A 1 187 ? -4.334 -2.806 22.229 1.00 91.50 187 THR A CA 1
ATOM 1362 C C . THR A 1 187 ? -2.967 -2.269 22.655 1.00 91.50 187 THR A C 1
ATOM 1364 O O . THR A 1 187 ? -2.146 -1.955 21.796 1.00 91.50 187 THR A O 1
ATOM 1367 N N . GLY A 1 188 ? -2.707 -2.139 23.952 1.00 88.00 188 GLY A N 1
ATOM 1368 C CA . GLY A 1 188 ? -1.422 -1.661 24.466 1.00 88.00 188 GLY A CA 1
ATOM 1369 C C . GLY A 1 188 ? -1.548 -0.985 25.825 1.00 88.00 188 GLY A C 1
ATOM 1370 O O . GLY A 1 188 ? -2.638 -0.911 26.397 1.00 88.00 188 GLY A O 1
ATOM 1371 N N . GLU A 1 189 ? -0.430 -0.490 26.354 1.00 86.25 189 GLU A N 1
ATOM 1372 C CA . GLU A 1 189 ? -0.432 0.264 27.608 1.00 86.25 189 GLU A CA 1
ATOM 1373 C C . GLU A 1 189 ? -1.249 1.558 27.470 1.00 86.25 189 GLU A C 1
ATOM 1375 O O . GLU A 1 189 ? -1.218 2.229 26.441 1.00 86.25 189 GLU A O 1
ATOM 1380 N N . GLY A 1 190 ? -2.027 1.888 28.504 1.00 85.75 190 GLY A N 1
ATOM 1381 C CA . GLY A 1 190 ? -2.961 3.021 28.496 1.00 85.75 190 GLY A CA 1
ATOM 1382 C C . GLY A 1 190 ? -4.330 2.722 27.870 1.00 85.75 190 GLY A C 1
ATOM 1383 O O . GLY A 1 190 ? -5.247 3.528 28.009 1.00 85.75 190 GLY A O 1
ATOM 1384 N N . LEU A 1 191 ? -4.518 1.547 27.260 1.00 88.81 191 LEU A N 1
ATOM 1385 C CA . LEU A 1 191 ? -5.819 1.075 26.784 1.00 88.81 191 LEU A CA 1
ATOM 1386 C C . LEU A 1 191 ? -6.417 0.045 27.752 1.00 88.81 191 LEU A C 1
ATOM 1388 O O . LEU A 1 191 ? -5.715 -0.791 28.316 1.00 88.81 191 LEU A O 1
ATOM 1392 N N . VAL A 1 192 ? -7.736 0.111 27.958 1.00 82.81 192 VAL A N 1
ATOM 1393 C CA . VAL A 1 192 ? -8.452 -0.782 28.893 1.00 82.81 192 VAL A CA 1
ATOM 1394 C C . VAL A 1 192 ? -8.637 -2.191 28.315 1.00 82.81 192 VAL A C 1
ATOM 1396 O O . VAL A 1 192 ? -8.632 -3.166 29.060 1.00 82.81 192 VAL A O 1
ATOM 1399 N N . 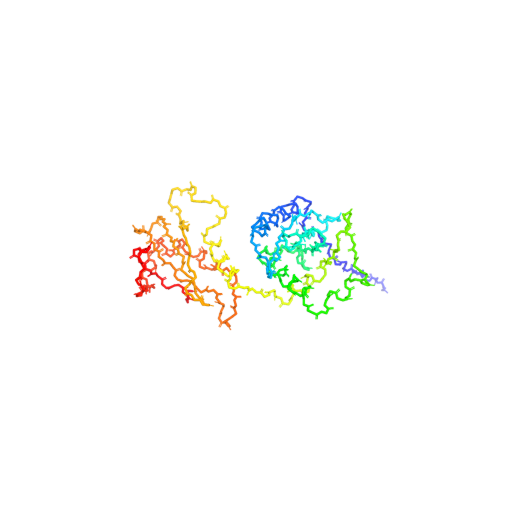ASP A 1 193 ? -8.823 -2.284 27.001 1.00 91.44 193 ASP A N 1
ATOM 1400 C CA . ASP A 1 193 ? -9.009 -3.510 26.219 1.00 91.44 193 ASP A CA 1
ATOM 1401 C C . ASP A 1 193 ? -8.707 -3.172 24.743 1.00 91.44 193 ASP A C 1
ATOM 1403 O O . ASP A 1 193 ? -8.158 -2.105 24.449 1.00 91.44 193 ASP A O 1
ATOM 1407 N N . VAL A 1 194 ? -9.089 -4.030 23.799 1.00 94.62 194 VAL A N 1
ATOM 1408 C CA . VAL A 1 194 ? -9.094 -3.705 22.372 1.00 94.62 194 VAL A CA 1
ATOM 1409 C C . VAL A 1 194 ? -10.020 -2.515 22.112 1.00 94.62 194 VAL A C 1
ATOM 1411 O O . VAL A 1 194 ? -11.189 -2.518 22.518 1.00 94.62 194 VAL A O 1
ATOM 1414 N N . VAL A 1 195 ? -9.508 -1.508 21.407 1.00 95.25 195 VAL A N 1
ATOM 1415 C CA . VAL A 1 195 ? -10.253 -0.324 20.955 1.00 95.25 195 VAL A CA 1
ATOM 1416 C C . VAL A 1 195 ? -10.197 -0.217 19.433 1.00 95.25 195 VAL A C 1
ATOM 1418 O O . VAL A 1 195 ? -9.228 -0.653 18.814 1.00 95.25 195 VAL A O 1
ATOM 1421 N N . GLY A 1 196 ? -11.236 0.347 18.826 1.00 96.00 196 GLY A N 1
ATOM 1422 C CA . GLY A 1 196 ? -11.267 0.697 17.408 1.00 96.00 196 GLY A CA 1
ATOM 1423 C C . GLY A 1 196 ? -10.941 2.173 17.207 1.00 96.00 196 GLY A C 1
ATOM 1424 O O . GLY A 1 196 ? -11.520 3.019 17.884 1.00 96.00 196 GLY A O 1
ATOM 1425 N N . LEU A 1 197 ? -10.039 2.487 16.282 1.00 95.19 197 LEU A N 1
ATOM 1426 C CA . LEU A 1 197 ? -9.743 3.852 15.851 1.00 95.19 197 LEU A CA 1
ATOM 1427 C C . LEU A 1 197 ? -10.221 4.034 14.414 1.00 95.19 197 LEU A C 1
ATOM 1429 O O . LEU A 1 197 ? -9.675 3.401 13.510 1.00 95.19 197 LEU A O 1
ATOM 1433 N N . ASP A 1 198 ? -11.223 4.880 14.205 1.00 95.38 198 ASP A N 1
ATOM 1434 C CA . ASP A 1 198 ? -11.680 5.231 12.863 1.00 95.38 198 ASP A CA 1
ATOM 1435 C C . ASP A 1 198 ? -10.761 6.317 12.306 1.00 95.38 198 ASP A C 1
ATOM 1437 O O . ASP A 1 198 ? -10.601 7.371 12.911 1.00 95.38 198 ASP A O 1
ATOM 1441 N N . VAL A 1 199 ? -10.114 6.048 11.174 1.00 93.62 199 VAL A N 1
ATOM 1442 C CA . VAL A 1 199 ? -9.155 6.954 10.532 1.00 93.62 199 VAL A CA 1
ATOM 1443 C C . VAL A 1 199 ? -9.600 7.285 9.116 1.00 93.62 199 VAL A C 1
ATOM 1445 O O . VAL A 1 199 ? -10.176 6.440 8.422 1.00 93.62 199 VAL A O 1
ATOM 1448 N N . SER A 1 200 ? -9.304 8.505 8.666 1.00 92.38 200 SER A N 1
ATOM 1449 C CA . SER A 1 200 ? -9.534 8.896 7.275 1.00 92.38 200 SER A CA 1
ATOM 1450 C C . SER A 1 200 ? -8.474 8.279 6.362 1.00 92.38 200 SER A C 1
ATOM 1452 O O . SER A 1 200 ? -7.286 8.255 6.674 1.00 92.38 200 SER A O 1
ATOM 1454 N N . LEU A 1 201 ? -8.919 7.802 5.204 1.00 91.88 201 LEU A N 1
ATOM 1455 C CA . LEU A 1 201 ? -8.096 7.315 4.094 1.00 91.88 201 LEU A CA 1
ATOM 1456 C C . LEU A 1 201 ? -7.961 8.362 2.980 1.00 91.88 201 LEU A C 1
ATOM 1458 O O . LEU A 1 201 ? -7.499 8.060 1.874 1.00 91.88 201 LEU A O 1
ATOM 1462 N N . ARG A 1 202 ? -8.437 9.583 3.238 1.00 89.31 202 ARG A N 1
ATOM 1463 C CA . ARG A 1 202 ? -8.406 10.699 2.300 1.00 89.31 202 ARG A CA 1
ATOM 1464 C C . ARG A 1 202 ? -7.877 11.962 2.953 1.00 89.31 202 ARG A C 1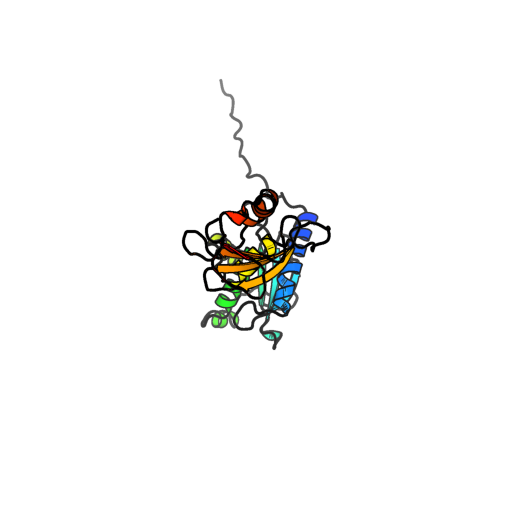
ATOM 1466 O O . ARG A 1 202 ? -8.080 12.177 4.147 1.00 89.31 202 ARG A O 1
ATOM 1473 N N . ASP A 1 203 ? -7.235 12.788 2.141 1.00 85.25 203 ASP A N 1
ATOM 1474 C CA . ASP A 1 203 ? -6.842 14.139 2.524 1.00 85.25 203 ASP A CA 1
ATOM 1475 C C . ASP A 1 203 ? -8.041 15.107 2.540 1.00 85.25 203 ASP A C 1
ATOM 1477 O O . ASP A 1 203 ? -9.177 14.753 2.204 1.00 85.25 203 ASP A O 1
ATOM 1481 N N . GLU A 1 204 ? -7.778 16.362 2.913 1.00 82.00 204 GLU A N 1
ATOM 1482 C CA . GLU A 1 204 ? -8.774 17.440 2.950 1.00 82.00 204 GLU A CA 1
ATOM 1483 C C . GLU A 1 204 ? -9.403 17.738 1.578 1.00 82.00 204 GLU A C 1
ATOM 1485 O O . GLU A 1 204 ? -10.545 18.196 1.503 1.00 82.00 204 GLU A O 1
ATOM 1490 N N . ALA A 1 205 ? -8.689 17.459 0.482 1.00 83.00 205 ALA A N 1
ATOM 1491 C CA . ALA A 1 205 ? -9.198 17.611 -0.879 1.00 83.00 205 ALA A CA 1
ATOM 1492 C C . ALA A 1 205 ? -10.087 16.427 -1.311 1.00 83.00 205 ALA A C 1
ATOM 1494 O O . ALA A 1 205 ? -10.691 16.458 -2.386 1.00 83.00 205 ALA A O 1
ATOM 1495 N N . GLY A 1 206 ? -10.199 15.387 -0.478 1.00 80.44 206 GLY A N 1
ATOM 1496 C CA . GLY A 1 206 ? -10.942 14.169 -0.772 1.00 80.44 206 GLY A CA 1
ATOM 1497 C C . GLY A 1 206 ? -10.192 13.208 -1.696 1.00 80.44 206 GLY A C 1
ATOM 1498 O O . GLY A 1 206 ? -10.810 12.277 -2.227 1.00 80.44 206 GLY A O 1
ATOM 1499 N N . THR A 1 207 ? -8.888 13.392 -1.891 1.00 84.25 207 THR A N 1
ATOM 1500 C CA . THR A 1 207 ? -8.021 12.474 -2.639 1.00 84.25 207 THR A CA 1
ATOM 1501 C C . THR A 1 207 ? -7.558 11.354 -1.718 1.00 84.25 207 THR A C 1
ATOM 1503 O O . THR A 1 207 ? -7.455 11.539 -0.510 1.00 84.25 207 THR A O 1
ATOM 1506 N N . VAL A 1 208 ? -7.339 10.156 -2.263 1.00 82.50 208 VAL A N 1
ATOM 1507 C CA . VAL A 1 208 ? -6.796 9.038 -1.480 1.00 82.50 208 VAL A CA 1
ATOM 1508 C C . VAL A 1 208 ? -5.392 9.416 -1.014 1.00 82.50 208 VAL A C 1
ATOM 1510 O O . VAL A 1 208 ? -4.536 9.721 -1.839 1.00 82.50 208 VAL A O 1
ATOM 1513 N N . ALA A 1 209 ? -5.175 9.395 0.298 1.00 79.94 209 ALA A N 1
ATOM 1514 C CA . ALA A 1 209 ? -3.909 9.768 0.912 1.00 79.94 209 ALA A CA 1
ATOM 1515 C C . ALA A 1 209 ? -3.275 8.543 1.566 1.00 79.94 209 ALA A C 1
ATOM 1517 O O . ALA A 1 209 ? -3.950 7.775 2.256 1.00 79.94 209 ALA A O 1
ATOM 1518 N N . VAL A 1 210 ? -1.975 8.345 1.349 1.00 77.06 210 VAL A N 1
ATOM 1519 C CA . VAL A 1 210 ? -1.260 7.214 1.941 1.00 77.06 210 VAL A CA 1
ATOM 1520 C C . VAL A 1 210 ? -0.618 7.620 3.251 1.00 77.06 210 VAL A C 1
ATOM 1522 O O . VAL A 1 210 ? 0.253 8.483 3.306 1.00 77.06 210 VAL A O 1
ATOM 1525 N N . GLY A 1 211 ? -1.016 6.902 4.298 1.00 72.44 211 GLY A N 1
ATOM 1526 C CA . GLY A 1 211 ? -0.440 7.028 5.624 1.00 72.44 211 GLY A CA 1
ATOM 1527 C C . GLY A 1 211 ? -1.200 7.996 6.518 1.00 72.44 211 GLY A C 1
ATOM 1528 O O . GLY A 1 211 ? -1.786 8.980 6.086 1.00 72.44 211 GLY A O 1
ATOM 1529 N N . VAL A 1 212 ? -1.148 7.696 7.811 1.00 74.25 212 VAL A N 1
ATOM 1530 C CA . VAL A 1 212 ? -1.694 8.528 8.887 1.00 74.25 212 VAL A CA 1
ATOM 1531 C C . VAL A 1 212 ? -0.536 9.058 9.728 1.00 74.25 212 VAL A C 1
ATOM 1533 O O . VAL A 1 212 ? -0.516 8.910 10.938 1.00 74.25 212 VAL A O 1
ATOM 1536 N N . THR A 1 213 ? 0.502 9.595 9.082 1.00 76.75 213 THR A N 1
ATOM 1537 C CA . THR A 1 213 ? 1.812 9.874 9.710 1.00 76.75 213 THR A CA 1
ATOM 1538 C C . THR A 1 213 ? 1.710 10.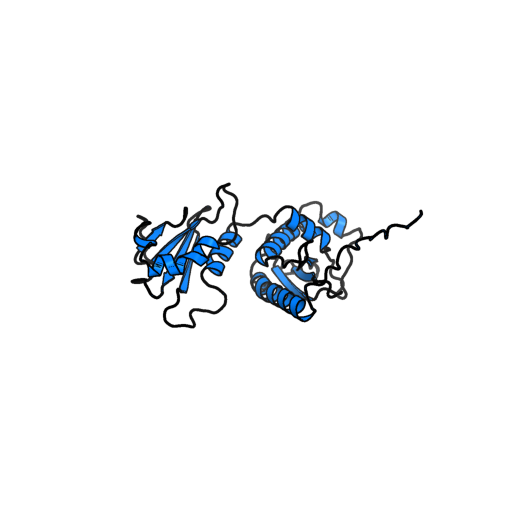790 10.929 1.00 76.75 213 THR A C 1
ATOM 1540 O O . THR A 1 213 ? 2.335 10.510 11.950 1.00 76.75 213 THR A O 1
ATOM 1543 N N . GLY A 1 214 ? 0.885 11.839 10.853 1.00 82.25 214 GLY A N 1
ATOM 1544 C CA . GLY A 1 214 ? 0.605 12.723 11.985 1.00 82.25 214 GLY A CA 1
ATOM 1545 C C . GLY A 1 214 ? -0.049 11.978 13.148 1.00 82.25 214 GLY A C 1
ATOM 1546 O O . GLY A 1 214 ? 0.442 12.042 14.275 1.00 82.25 214 GLY A O 1
ATOM 1547 N N . LEU A 1 215 ? -1.102 11.208 12.860 1.00 85.00 215 LEU A N 1
ATOM 1548 C CA . LEU A 1 215 ? -1.786 10.405 13.868 1.00 85.00 215 LEU A CA 1
ATOM 1549 C C . LEU A 1 215 ? -0.853 9.344 14.459 1.00 85.00 215 LEU A C 1
ATOM 1551 O O . LEU A 1 215 ? -0.774 9.225 15.672 1.00 85.00 215 LEU A O 1
ATOM 1555 N N . ALA A 1 216 ? -0.104 8.614 13.635 1.00 84.44 216 ALA A N 1
ATOM 1556 C CA . ALA A 1 216 ? 0.853 7.605 14.078 1.00 84.44 216 ALA A CA 1
ATOM 1557 C C . ALA A 1 216 ? 1.908 8.197 15.028 1.00 84.44 216 ALA A C 1
ATOM 1559 O O . ALA A 1 216 ? 2.256 7.569 16.025 1.00 84.44 216 ALA A O 1
ATOM 1560 N N . ALA A 1 217 ? 2.373 9.423 14.764 1.00 85.75 217 ALA A N 1
ATOM 1561 C CA . ALA A 1 217 ? 3.313 10.121 15.636 1.00 85.75 217 ALA A CA 1
ATOM 1562 C C . ALA A 1 217 ? 2.681 10.582 16.960 1.00 85.75 217 ALA A C 1
ATOM 1564 O O . ALA A 1 217 ? 3.344 10.558 17.996 1.00 85.75 217 ALA A O 1
ATOM 1565 N N . ALA A 1 218 ? 1.417 11.007 16.944 1.00 88.62 218 ALA A N 1
ATOM 1566 C CA . ALA A 1 218 ? 0.741 11.531 18.130 1.00 88.62 218 ALA A CA 1
ATOM 1567 C C . ALA A 1 218 ? 0.027 10.468 18.967 1.00 88.62 218 ALA A C 1
ATOM 1569 O O . ALA A 1 218 ? -0.243 10.700 20.145 1.00 88.62 218 ALA A O 1
ATOM 1570 N N . LEU A 1 219 ? -0.278 9.310 18.386 1.00 88.81 219 LEU A N 1
ATOM 1571 C CA . LEU A 1 219 ? -1.083 8.274 19.014 1.00 88.81 219 LEU A CA 1
ATOM 1572 C C . LEU A 1 219 ? -0.542 7.816 20.378 1.00 88.81 219 LEU A C 1
ATOM 1574 O O . LEU A 1 219 ? -1.351 7.720 21.302 1.00 88.81 219 LEU A O 1
ATOM 1578 N N . PRO A 1 220 ? 0.779 7.615 20.579 1.00 87.56 220 PRO A N 1
ATOM 1579 C CA . PRO A 1 220 ? 1.311 7.307 21.905 1.00 87.56 220 PRO A CA 1
ATOM 1580 C C . PRO A 1 220 ? 0.948 8.363 22.956 1.00 87.56 220 PRO A C 1
ATOM 1582 O O . PRO A 1 220 ? 0.525 8.015 24.056 1.00 87.56 220 PRO A O 1
ATOM 1585 N N . SER A 1 221 ? 1.043 9.652 22.614 1.00 88.88 221 SER A N 1
ATOM 1586 C CA . SER A 1 221 ? 0.656 10.749 23.510 1.00 88.88 221 SER A CA 1
ATOM 1587 C C . SER A 1 221 ? -0.856 10.808 23.724 1.00 88.88 221 SER A C 1
ATOM 1589 O O . SER A 1 221 ? -1.302 11.007 24.849 1.00 88.88 221 SER A O 1
ATOM 1591 N N . LEU A 1 222 ? -1.658 10.572 22.678 1.00 90.75 222 LEU A N 1
ATOM 1592 C CA . LEU A 1 222 ? -3.119 10.537 22.805 1.00 90.75 222 LEU A CA 1
ATOM 1593 C C . LEU A 1 222 ? -3.588 9.454 23.780 1.00 90.75 222 LEU A C 1
ATOM 1595 O O . LEU A 1 222 ? -4.560 9.665 24.506 1.00 90.75 222 LEU A O 1
ATOM 1599 N N . VAL A 1 223 ? -2.907 8.309 23.791 1.00 89.50 223 VAL A N 1
ATOM 1600 C CA . VAL A 1 223 ? -3.193 7.208 24.712 1.00 89.50 223 VAL A CA 1
ATOM 1601 C C . VAL A 1 223 ? -2.676 7.524 26.116 1.00 89.50 223 VAL A C 1
ATOM 1603 O O . VAL A 1 223 ? -3.443 7.435 27.072 1.00 89.50 223 VAL A O 1
ATOM 1606 N N . ALA A 1 224 ? -1.413 7.941 26.252 1.00 87.88 224 ALA A N 1
ATOM 1607 C CA . ALA A 1 224 ? -0.791 8.208 27.551 1.00 87.88 224 ALA A CA 1
ATOM 1608 C C . ALA A 1 224 ? -1.504 9.316 28.347 1.00 87.88 224 ALA A C 1
ATOM 1610 O O . ALA A 1 224 ? -1.656 9.206 29.564 1.00 87.88 224 ALA A O 1
ATOM 1611 N N . ASP A 1 225 ? -1.989 10.349 27.655 1.00 89.94 225 ASP A N 1
ATOM 1612 C CA . ASP A 1 225 ? -2.678 11.490 28.262 1.00 89.94 225 ASP A CA 1
ATOM 1613 C C . ASP A 1 225 ? -4.210 11.301 28.340 1.00 89.94 225 ASP A C 1
ATOM 1615 O O . ASP A 1 225 ? -4.933 12.246 28.679 1.00 89.94 225 ASP A O 1
ATOM 1619 N N . ASP A 1 226 ? -4.716 10.101 28.014 1.00 88.94 226 ASP A N 1
ATOM 1620 C CA . ASP A 1 226 ? -6.146 9.756 27.956 1.00 88.94 226 ASP A CA 1
ATOM 1621 C C . ASP A 1 226 ? -6.957 10.777 27.129 1.00 88.94 226 ASP A C 1
ATOM 1623 O O . ASP A 1 226 ? -8.046 11.215 27.503 1.00 88.94 226 ASP A O 1
ATOM 1627 N N . GLN A 1 227 ? -6.392 11.214 25.999 1.00 91.56 227 GLN A N 1
ATOM 1628 C CA . GLN A 1 227 ? -6.994 12.197 25.088 1.00 91.56 227 GLN A CA 1
ATOM 1629 C C . GLN A 1 227 ? -7.987 11.552 24.118 1.00 91.56 227 GLN A C 1
ATOM 1631 O O . GLN A 1 227 ? -8.869 12.236 23.600 1.00 91.56 227 GLN A O 1
ATOM 1636 N N . LEU A 1 228 ? -7.903 10.235 23.902 1.00 91.00 228 LEU A N 1
ATOM 1637 C CA . LEU A 1 228 ? -8.876 9.505 23.081 1.00 91.00 228 LEU A CA 1
ATOM 1638 C C . LEU A 1 228 ? -10.317 9.708 23.580 1.00 91.00 228 LEU A C 1
ATOM 1640 O O . LEU A 1 228 ? -11.244 9.781 22.777 1.00 91.00 228 LEU A O 1
ATOM 1644 N N . ARG A 1 229 ? -10.516 9.908 24.893 1.00 89.31 229 ARG A N 1
ATOM 1645 C CA . ARG A 1 229 ? -11.835 10.162 25.501 1.00 89.31 229 ARG A CA 1
ATOM 1646 C C . ARG A 1 229 ? -12.575 11.382 24.945 1.00 89.31 229 ARG A C 1
ATOM 1648 O O . ARG A 1 229 ? -13.776 11.494 25.174 1.00 89.31 229 ARG A O 1
ATOM 1655 N N . TYR A 1 230 ? -11.876 12.304 24.280 1.00 89.94 230 TYR A N 1
ATOM 1656 C CA . TYR A 1 230 ? -12.482 13.498 23.690 1.00 89.94 230 TYR A CA 1
ATOM 1657 C C . TYR A 1 230 ? -13.088 13.254 22.309 1.00 89.94 230 TYR A C 1
ATOM 1659 O O . TYR A 1 230 ? -13.867 14.087 21.857 1.00 89.94 230 TYR A O 1
ATOM 1667 N N . ASN A 1 231 ? -12.792 12.114 21.680 1.00 92.19 231 ASN A N 1
ATOM 1668 C CA . ASN A 1 231 ? -13.334 11.747 20.375 1.00 92.19 231 ASN A CA 1
ATOM 1669 C C . ASN A 1 231 ? -14.062 10.390 20.417 1.00 92.19 231 ASN A C 1
ATOM 1671 O O . ASN A 1 231 ? -13.678 9.462 19.702 1.00 92.19 231 ASN A O 1
ATOM 1675 N N . PRO A 1 232 ? -15.075 10.207 21.286 1.00 93.44 232 PRO A N 1
ATOM 1676 C CA . PRO A 1 232 ? -15.839 8.969 21.305 1.00 93.44 232 PRO A CA 1
ATOM 1677 C C . PRO A 1 232 ? -16.672 8.842 20.024 1.00 93.44 232 PRO A C 1
ATOM 1679 O O . PRO A 1 232 ? -17.279 9.811 19.574 1.00 93.44 232 PRO A O 1
ATOM 1682 N N . SER A 1 233 ? -16.736 7.633 19.475 1.00 93.31 233 SER A N 1
ATOM 1683 C CA . SER A 1 233 ? -17.689 7.285 18.423 1.00 93.31 233 SER A CA 1
ATOM 1684 C C . SER A 1 233 ? -18.897 6.573 19.032 1.00 93.31 233 SER A C 1
ATOM 1686 O O . SER A 1 233 ? -18.754 5.766 19.953 1.00 93.31 233 SER A O 1
ATOM 1688 N N . ASP A 1 234 ? -20.087 6.831 18.488 1.00 92.06 234 ASP A N 1
ATOM 1689 C CA . ASP A 1 234 ? -21.319 6.114 18.849 1.00 92.06 234 ASP A CA 1
ATOM 1690 C C . ASP A 1 234 ? -21.409 4.726 18.180 1.00 92.06 234 ASP A C 1
ATOM 1692 O O . ASP A 1 234 ? -22.374 3.982 18.382 1.00 92.06 234 ASP A O 1
ATOM 1696 N N . ALA A 1 235 ? -20.421 4.362 17.354 1.00 92.19 235 ALA A N 1
ATOM 1697 C CA . ALA A 1 235 ? -20.386 3.076 16.679 1.00 92.19 235 ALA A CA 1
ATOM 1698 C C . ALA A 1 235 ? -20.252 1.916 17.678 1.00 92.19 235 ALA A C 1
ATOM 1700 O O . ALA A 1 235 ? -19.378 1.900 18.545 1.00 92.19 235 ALA A O 1
ATOM 1701 N N . VAL A 1 236 ? -21.092 0.896 17.497 1.00 92.69 236 VAL A N 1
ATOM 1702 C CA . VAL A 1 236 ? -21.020 -0.361 18.249 1.00 92.69 236 VAL A CA 1
ATOM 1703 C C . VAL A 1 236 ? -20.357 -1.416 17.375 1.00 92.69 236 VAL A C 1
ATOM 1705 O O . VAL A 1 236 ? -20.814 -1.679 16.263 1.00 92.69 236 VAL A O 1
ATOM 1708 N N . ASP A 1 237 ? -19.296 -2.033 17.886 1.00 95.31 237 ASP A N 1
ATOM 1709 C CA . ASP A 1 237 ? -18.510 -3.034 17.171 1.00 95.31 237 ASP A CA 1
ATOM 1710 C C . ASP A 1 237 ? -18.248 -4.242 18.080 1.00 95.31 237 ASP A C 1
ATOM 1712 O O . ASP A 1 237 ? -17.703 -4.068 19.170 1.00 95.31 237 ASP A O 1
ATOM 1716 N N . PRO A 1 238 ? -18.627 -5.468 17.678 1.00 95.38 238 PRO A N 1
ATOM 1717 C CA . PRO A 1 238 ? -18.416 -6.657 18.499 1.00 95.38 238 PRO A CA 1
ATOM 1718 C C . PRO A 1 238 ? -16.937 -7.034 18.693 1.00 95.38 238 PRO A C 1
ATOM 1720 O O . PRO A 1 238 ? -16.653 -7.878 19.542 1.00 95.38 238 PRO A O 1
ATOM 1723 N N . TYR A 1 239 ? -16.005 -6.461 17.924 1.00 96.00 239 TYR A N 1
ATOM 1724 C CA . TYR A 1 239 ? -14.577 -6.792 17.981 1.00 96.00 239 TYR A CA 1
ATOM 1725 C C . TYR A 1 239 ? -13.757 -5.876 18.900 1.00 96.00 239 TYR A C 1
ATOM 1727 O O . TYR A 1 239 ? -12.568 -6.127 19.098 1.00 96.00 239 TYR A O 1
ATOM 1735 N N . CYS A 1 240 ? -14.355 -4.827 19.474 1.00 96.06 240 CYS A N 1
ATOM 1736 C CA . CYS A 1 240 ? -13.666 -3.932 20.402 1.00 96.06 240 CYS A CA 1
ATOM 1737 C C . CYS A 1 240 ? -14.590 -3.389 21.493 1.00 96.06 240 CYS A C 1
ATOM 1739 O O . CYS A 1 240 ? -15.800 -3.281 21.326 1.00 96.06 240 CYS A O 1
ATOM 1741 N N . SER A 1 241 ? -13.998 -2.996 22.615 1.00 95.25 241 SER A N 1
ATOM 1742 C CA . SER A 1 241 ? -14.728 -2.467 23.770 1.00 95.25 241 SER A CA 1
ATOM 1743 C C . SER A 1 241 ? -15.262 -1.045 23.555 1.00 95.25 241 SER A C 1
ATOM 1745 O O . SER A 1 241 ? -16.298 -0.683 24.116 1.00 95.25 241 SER A O 1
ATOM 1747 N N . LYS A 1 242 ? -14.546 -0.230 22.769 1.00 95.56 242 LYS A N 1
ATOM 1748 C CA . LYS A 1 242 ? -14.860 1.170 22.456 1.00 95.56 242 LYS A CA 1
ATOM 1749 C C . LYS A 1 242 ? -14.330 1.546 21.081 1.00 95.56 242 LYS A C 1
ATOM 1751 O O . LYS A 1 242 ? -13.300 1.023 20.658 1.00 95.56 242 LYS A O 1
ATOM 1756 N N . VAL A 1 243 ? -14.997 2.503 20.447 1.00 96.56 243 VAL A N 1
ATOM 1757 C CA . VAL A 1 243 ? -14.565 3.114 19.190 1.00 96.56 243 VAL A CA 1
ATOM 1758 C C . VAL A 1 243 ? -14.281 4.598 19.418 1.00 96.56 243 VAL A C 1
ATOM 1760 O O . VAL A 1 243 ? -15.046 5.282 20.103 1.00 96.56 243 VAL A O 1
ATOM 1763 N N . PHE A 1 244 ? -13.197 5.089 18.828 1.00 95.69 244 PHE A N 1
ATOM 1764 C CA . PHE A 1 244 ? -12.830 6.499 18.794 1.00 95.69 244 PHE A CA 1
ATOM 1765 C C . PHE A 1 244 ? -12.789 6.996 17.350 1.00 95.69 244 PHE A C 1
ATOM 1767 O O . PHE A 1 244 ? -12.235 6.320 16.483 1.00 95.69 244 PHE A O 1
ATOM 1774 N N . ASP A 1 245 ? -13.376 8.164 17.103 1.00 95.12 245 ASP A N 1
ATOM 1775 C CA . ASP A 1 245 ? -13.393 8.795 15.783 1.00 95.12 245 ASP A CA 1
ATOM 1776 C C . ASP A 1 245 ? -12.195 9.735 15.630 1.00 95.12 245 ASP A C 1
ATOM 1778 O O . ASP A 1 245 ? -12.137 10.804 16.230 1.00 95.12 245 ASP A O 1
ATOM 1782 N N . LEU A 1 246 ? -11.217 9.320 14.833 1.00 92.62 246 LEU A N 1
ATOM 1783 C CA . LEU A 1 246 ? -10.018 10.089 14.513 1.00 92.62 246 LEU A CA 1
ATOM 1784 C C . LEU A 1 246 ? -9.975 10.439 13.018 1.00 92.62 246 LEU A C 1
ATOM 1786 O O . LEU A 1 246 ? -8.906 10.715 12.474 1.00 92.62 246 LEU A O 1
ATOM 1790 N N . ALA A 1 247 ? -11.125 10.444 12.333 1.00 86.50 247 ALA A N 1
ATOM 1791 C CA . ALA A 1 247 ? -11.192 10.763 10.909 1.00 86.50 247 ALA A CA 1
ATOM 1792 C C . ALA A 1 247 ? -10.850 12.233 10.603 1.00 86.50 247 ALA A C 1
ATOM 1794 O O . ALA A 1 247 ? -10.454 12.553 9.483 1.00 86.50 247 ALA A O 1
A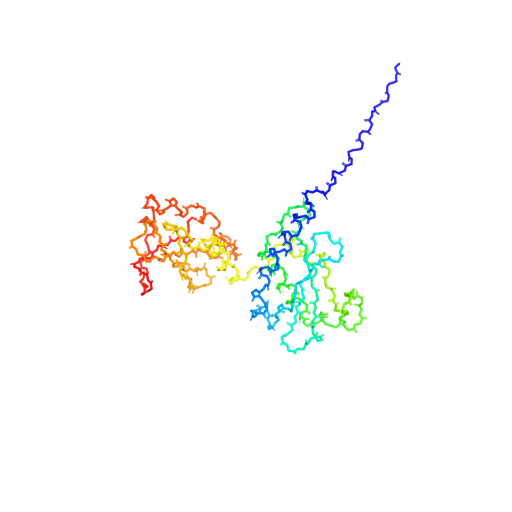TOM 1795 N N . HIS A 1 248 ? -10.978 13.117 11.595 1.00 81.31 248 HIS A N 1
ATOM 1796 C CA . HIS A 1 248 ? -10.709 14.557 11.495 1.00 81.31 248 HIS A CA 1
ATOM 1797 C C . HIS A 1 248 ? -9.613 15.032 12.457 1.00 81.31 248 HIS A C 1
ATOM 1799 O O . HIS A 1 248 ? -9.617 16.195 12.862 1.00 81.31 248 HIS A O 1
ATOM 1805 N N . TRP A 1 249 ? -8.741 14.112 12.871 1.00 70.62 249 TRP A N 1
ATOM 1806 C CA . TRP A 1 249 ? -7.685 14.377 13.840 1.00 70.62 249 TRP A CA 1
ATOM 1807 C C . TRP A 1 249 ? -6.587 15.296 13.290 1.00 70.62 249 TRP A C 1
ATOM 1809 O O . TRP A 1 249 ? -6.117 15.042 12.156 1.00 70.62 249 TRP A O 1
#

Organism: NCBI:txid2706042

Nearest PDB structures (foldseek):
  3g0g-assembly2_D-2  TM=5.512E-01  e=5.305E+00  Homo sapiens
  3qam-assembly1_E  TM=3.700E-01  e=4.438E+00  Mus musculus

Foldseek 3Di:
DDDDDPPPPPDDPDLDPDDLVNLVVLLVVLQVVLVVQQPPPLPPQKGWPDKDPDPPSQQWIKTWIANNPDPVRIEIEIARQAAPNRHGDDSLQSSLLVSVVVVVCPPVPNVVCVVPDDFDADPVRHGYDYNVSSNVCVVVGGADDLVQLVVLAQCLQPPPPAPPDAFHKHFPDKADPDSFWIWTWIDGHLDPWIEIEIATQADPVRGGDGHPNVCSVCVVVCSVVVVQVVFFDPDDDPRGPGYGYPHPD